Protein AF-0000000065832003 (afdb_homodimer)

pLDDT: mean 94.36, std 9.24, range [40.22, 98.94]

Foldseek 3Di:
DADDWAKWFKAQQVAPQFTFFQPPLDQDWFRFTATAHQDDPDGRDQRRMWTWDDDPPFQKTWIARRRPRWTWDFPVNPPDAFTFIHTHPDYQIWGWADLPDPQKTWTGRPPPQWTFFHPDNPHGGTTTIHRDDSVDSRRIIGIDHDPPD/DADDWAKWFKAQPVAPQFTFFQPPLDQDWFRFTATAHQDDPDGRDQRRMWTWDDDPPFQKTWIARRRPRWTWDFPVNPPDAFTFIHTHPDYQIWGWADLPDPQKTWTGRPPPQWTFFHPDNPHGGTTTIHRDDSVDSRRIIGIDHDPPD

Structure (mmCIF, N/CA/C/O backbone):
data_AF-0000000065832003-model_v1
#
loop_
_entity.id
_entity.type
_entity.pdbx_description
1 polymer 'Ricin B-like lectin'
#
loop_
_atom_site.group_PDB
_atom_site.id
_atom_site.type_symbol
_atom_site.label_atom_id
_atom_site.label_alt_id
_atom_site.label_comp_id
_atom_site.label_asym_id
_atom_site.label_entity_id
_atom_site.label_seq_id
_atom_site.pdbx_PDB_ins_code
_atom_site.Cartn_x
_atom_site.Cartn_y
_atom_site.Cartn_z
_atom_site.occupancy
_atom_site.B_iso_or_equiv
_atom_site.auth_seq_id
_atom_site.auth_comp_id
_atom_site.auth_asym_id
_atom_site.auth_atom_id
_atom_site.pdbx_PDB_model_num
ATOM 1 N N . MET A 1 1 ? -0.541 -1.516 -16.828 1 66.69 1 MET A N 1
ATOM 2 C CA . MET A 1 1 ? -1.953 -1.869 -16.719 1 66.69 1 MET A CA 1
ATOM 3 C C . MET A 1 1 ? -2.232 -2.615 -15.414 1 66.69 1 ME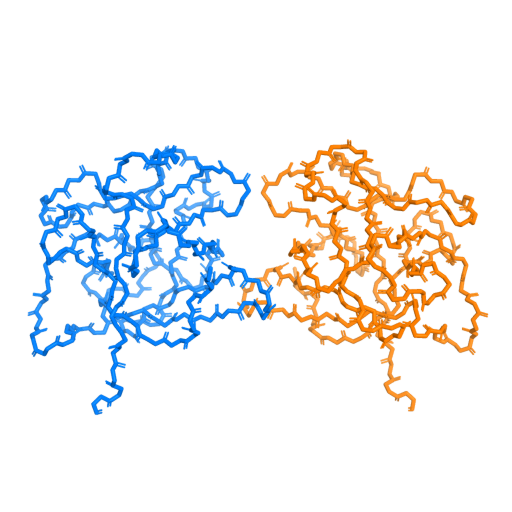T A C 1
ATOM 5 O O . MET A 1 1 ? -1.418 -3.43 -14.977 1 66.69 1 MET A O 1
ATOM 9 N N . SER A 1 2 ? -3.33 -2.201 -14.523 1 83.56 2 SER A N 1
ATOM 10 C CA . SER A 1 2 ? -3.715 -2.818 -13.258 1 83.56 2 SER A CA 1
ATOM 11 C C . SER A 1 2 ? -4.68 -3.979 -13.484 1 83.56 2 SER A C 1
ATOM 13 O O . SER A 1 2 ? -5.336 -4.055 -14.523 1 83.56 2 SER A O 1
ATOM 15 N N . ILE A 1 3 ? -4.578 -5.07 -12.766 1 92.75 3 ILE A N 1
ATOM 16 C CA . ILE A 1 3 ? -5.531 -6.176 -12.789 1 92.75 3 ILE A CA 1
ATOM 17 C C . ILE A 1 3 ? -6.836 -5.75 -12.117 1 92.75 3 ILE A C 1
ATOM 19 O O . ILE A 1 3 ? -6.816 -5.078 -11.086 1 92.75 3 ILE A O 1
ATOM 23 N N . THR A 1 4 ? -7.988 -6.07 -12.797 1 94.38 4 THR A N 1
ATOM 24 C CA . THR A 1 4 ? -9.297 -5.738 -12.242 1 94.38 4 THR A CA 1
ATOM 25 C C . THR A 1 4 ? -9.578 -6.574 -10.992 1 94.38 4 THR A C 1
ATOM 27 O O . THR A 1 4 ? -9.289 -7.773 -10.961 1 94.38 4 THR A O 1
ATOM 30 N N . PRO A 1 5 ? -10.133 -5.949 -9.922 1 96.69 5 PRO A N 1
ATOM 31 C CA . PRO A 1 5 ? -10.555 -6.762 -8.781 1 96.69 5 PRO A CA 1
ATOM 32 C C . PRO A 1 5 ? -11.438 -7.934 -9.188 1 96.69 5 PRO A C 1
ATOM 34 O O . PRO A 1 5 ? -12.227 -7.824 -10.125 1 96.69 5 PRO A O 1
ATOM 37 N N . GLY A 1 6 ? -11.398 -9.023 -8.516 1 96.94 6 GLY A N 1
ATOM 38 C CA . GLY A 1 6 ? -12.078 -10.273 -8.828 1 96.94 6 GLY A CA 1
ATOM 39 C C . GLY A 1 6 ? -11.391 -11.492 -8.242 1 96.94 6 GLY A C 1
ATOM 40 O O . GLY A 1 6 ? -10.492 -11.359 -7.406 1 96.94 6 GLY A O 1
ATOM 41 N N . THR A 1 7 ? -11.906 -12.703 -8.594 1 97.19 7 THR A N 1
ATOM 42 C CA . THR A 1 7 ? -11.352 -13.961 -8.109 1 97.19 7 THR A CA 1
ATOM 43 C C . THR A 1 7 ? -10.578 -14.68 -9.211 1 97.19 7 THR A C 1
ATOM 45 O O . THR A 1 7 ? -11.047 -14.758 -10.352 1 97.19 7 THR A O 1
ATOM 48 N N . TYR A 1 8 ? -9.367 -15.172 -8.836 1 96.5 8 TYR A N 1
ATOM 49 C CA . TYR A 1 8 ? -8.469 -15.695 -9.852 1 96.5 8 TYR A CA 1
ATOM 50 C C . TYR A 1 8 ? -7.797 -16.984 -9.375 1 96.5 8 TYR A C 1
ATOM 52 O O . TYR A 1 8 ? -7.512 -17.141 -8.188 1 96.5 8 TYR A O 1
ATOM 60 N N . ASN A 1 9 ? -7.602 -17.891 -10.398 1 96 9 ASN A N 1
ATOM 61 C CA . ASN A 1 9 ? -6.449 -18.781 -10.305 1 96 9 ASN A CA 1
ATOM 62 C C . ASN A 1 9 ? -5.16 -18.078 -10.711 1 96 9 ASN A C 1
ATOM 64 O O . ASN A 1 9 ? -5.121 -17.406 -11.742 1 96 9 ASN A O 1
ATOM 68 N N . ILE A 1 10 ? -4.152 -18.156 -9.906 1 97 10 ILE A N 1
ATOM 69 C CA . ILE A 1 10 ? -2.883 -17.5 -10.172 1 97 10 ILE A CA 1
ATOM 70 C C . ILE A 1 10 ? -1.782 -18.531 -10.359 1 97 10 ILE A C 1
ATOM 72 O O . ILE A 1 10 ? -1.425 -19.25 -9.422 1 97 10 ILE A O 1
ATOM 76 N N . THR A 1 11 ? -1.29 -18.625 -11.586 1 96.75 11 THR A N 1
ATOM 77 C CA . THR A 1 11 ? -0.389 -19.703 -11.984 1 96.75 11 THR A CA 1
ATOM 78 C C . THR A 1 11 ? 1.003 -19.156 -12.289 1 96.75 11 THR A C 1
ATOM 80 O O . THR A 1 11 ? 1.138 -18.109 -12.938 1 96.75 11 THR A O 1
ATOM 83 N N . ASN A 1 12 ? 2.031 -19.906 -11.758 1 98 12 ASN A N 1
ATOM 84 C CA . ASN A 1 12 ? 3.395 -19.5 -12.078 1 98 12 ASN A CA 1
ATOM 85 C C . ASN A 1 12 ? 3.703 -19.688 -13.562 1 98 12 ASN A C 1
ATOM 87 O O . ASN A 1 12 ? 3.328 -20.703 -14.148 1 98 12 ASN A O 1
ATOM 91 N N . VAL A 1 13 ? 4.383 -18.766 -14.148 1 96.69 13 VAL A N 1
ATOM 92 C CA . VAL A 1 13 ? 4.664 -18.781 -15.578 1 96.69 13 VAL A CA 1
ATOM 93 C C . VAL A 1 13 ? 5.766 -19.797 -15.875 1 96.69 13 VAL A C 1
ATOM 95 O O . VAL A 1 13 ? 5.738 -20.469 -16.906 1 96.69 13 VAL A O 1
ATOM 98 N N . ALA A 1 14 ? 6.699 -19.891 -14.984 1 97 14 ALA A N 1
ATOM 99 C CA . ALA A 1 14 ? 7.855 -20.75 -15.219 1 97 14 ALA A CA 1
ATOM 100 C C . ALA A 1 14 ? 7.465 -22.219 -15.148 1 97 14 ALA A C 1
ATOM 102 O O . ALA A 1 14 ? 8.102 -23.062 -15.781 1 97 14 ALA A O 1
ATOM 103 N N . TYR A 1 15 ? 6.438 -22.531 -14.32 1 96 15 TYR A N 1
ATOM 104 C CA . TYR A 1 15 ? 6.105 -23.922 -14.016 1 96 15 TYR A CA 1
ATOM 105 C C . TYR A 1 15 ? 4.66 -24.234 -14.375 1 96 15 TYR A C 1
ATOM 107 O O . TYR A 1 15 ? 3.734 -23.609 -13.852 1 96 15 TYR A O 1
ATOM 115 N N . THR A 1 16 ? 4.449 -25.203 -15.188 1 90.25 16 THR A N 1
ATOM 116 C CA . THR A 1 16 ? 3.131 -25.578 -15.688 1 90.25 16 THR A CA 1
ATOM 117 C C . THR A 1 16 ? 2.219 -26 -14.539 1 90.25 16 THR A C 1
ATOM 119 O O . THR A 1 16 ? 2.605 -26.828 -13.703 1 90.25 16 THR A O 1
ATOM 122 N N . ASN A 1 17 ? 1.107 -25.453 -14.469 1 92.06 17 ASN A N 1
ATOM 123 C CA . ASN A 1 17 ? 0.028 -25.844 -13.57 1 92.06 17 ASN A CA 1
ATOM 124 C C . ASN A 1 17 ? 0.435 -25.703 -12.109 1 92.06 17 ASN A C 1
ATOM 126 O O . ASN A 1 17 ? 0.066 -26.531 -11.273 1 92.06 17 ASN A O 1
ATOM 130 N N . ARG A 1 18 ? 1.364 -24.812 -11.766 1 96.44 18 ARG A N 1
ATOM 131 C CA . ARG A 1 18 ? 1.683 -24.5 -10.375 1 96.44 18 ARG A CA 1
ATOM 132 C C . ARG A 1 18 ? 0.974 -23.219 -9.922 1 96.44 18 ARG A C 1
ATOM 134 O O . ARG A 1 18 ? 1.375 -22.125 -10.297 1 96.44 18 ARG A O 1
ATOM 141 N N . LEU A 1 19 ? -0.053 -23.422 -9.117 1 97.31 19 LEU A N 1
ATOM 142 C CA . LEU A 1 19 ? -0.883 -22.328 -8.633 1 97.31 19 LEU A CA 1
ATOM 143 C C . LEU A 1 19 ? -0.455 -21.906 -7.234 1 97.31 19 LEU A C 1
ATOM 145 O O . LEU A 1 19 ? 0.103 -22.703 -6.477 1 97.31 19 LEU A O 1
ATOM 149 N N . ILE A 1 20 ? -0.675 -20.641 -6.883 1 98.44 20 ILE A N 1
ATOM 150 C CA . ILE A 1 20 ? -0.632 -20.219 -5.484 1 98.44 20 ILE A CA 1
ATOM 151 C C . ILE A 1 20 ? -1.72 -20.953 -4.699 1 98.44 20 ILE A C 1
ATOM 153 O O . ILE A 1 20 ? -2.896 -20.906 -5.062 1 98.44 20 ILE A O 1
ATOM 157 N N . ASP A 1 21 ? -1.287 -21.625 -3.682 1 98.19 21 ASP A N 1
ATOM 158 C CA . ASP A 1 21 ? -2.133 -22.562 -2.945 1 98.19 21 ASP A CA 1
ATOM 159 C C . ASP A 1 21 ? -1.952 -22.406 -1.438 1 98.19 21 ASP A C 1
ATOM 161 O O . ASP A 1 21 ? -0.825 -22.328 -0.947 1 98.19 21 ASP A O 1
ATOM 165 N N . LEU A 1 22 ? -3.084 -22.25 -0.771 1 98.5 22 LEU A N 1
ATOM 166 C CA . LEU A 1 22 ? -3.055 -22.328 0.685 1 98.5 22 LEU A CA 1
ATOM 167 C C . LEU A 1 22 ? -3.098 -23.781 1.143 1 98.5 22 LEU A C 1
ATOM 169 O O . LEU A 1 22 ? -4.105 -24.469 0.952 1 98.5 22 LEU A O 1
ATOM 173 N N . THR A 1 23 ? -2.037 -24.203 1.815 1 97.62 23 THR A N 1
ATOM 174 C CA . THR A 1 23 ? -1.831 -25.609 2.137 1 97.62 23 THR A CA 1
ATOM 175 C C . THR A 1 23 ? -3.043 -26.188 2.869 1 97.62 23 THR A C 1
ATOM 177 O O . THR A 1 23 ? -3.414 -25.703 3.939 1 97.62 23 THR A O 1
ATOM 180 N N . GLY A 1 24 ? -3.717 -27.156 2.283 1 94.12 24 GLY A N 1
ATOM 181 C CA . GLY A 1 24 ? -4.73 -27.969 2.939 1 94.12 24 GLY A CA 1
ATOM 182 C C . GLY A 1 24 ? -5.977 -27.172 3.303 1 94.12 24 GLY A C 1
ATOM 183 O O . GLY A 1 24 ? -6.723 -27.562 4.203 1 94.12 24 GLY A O 1
ATOM 184 N N . SER A 1 25 ? -6.191 -26.016 2.758 1 94.75 25 SER A N 1
ATOM 185 C CA . SER A 1 25 ? -7.305 -25.141 3.135 1 94.75 25 SER A CA 1
ATOM 186 C C . SER A 1 25 ? -7.328 -24.906 4.641 1 94.75 25 SER A C 1
ATOM 188 O O . SER A 1 25 ? -8.398 -24.797 5.238 1 94.75 25 SER A O 1
ATOM 190 N N . ASN A 1 26 ? -6.176 -24.922 5.309 1 97.44 26 ASN A N 1
ATOM 191 C CA . ASN A 1 26 ? -6.066 -24.75 6.75 1 97.44 26 ASN A CA 1
ATOM 192 C C . ASN A 1 26 ? -6.172 -23.266 7.141 1 97.44 26 ASN A C 1
ATOM 194 O O . ASN A 1 26 ? -5.324 -22.469 6.754 1 97.44 26 ASN A O 1
ATOM 198 N N . PRO A 1 27 ? -7.172 -22.875 7.879 1 97.31 27 PRO A N 1
ATOM 199 C CA . PRO A 1 27 ? -7.375 -21.469 8.227 1 97.31 27 PRO A CA 1
ATOM 200 C C . PRO A 1 27 ? -6.453 -20.984 9.352 1 97.31 27 PRO A C 1
ATOM 202 O O . PRO A 1 27 ? -6.488 -19.812 9.727 1 97.31 27 PRO A O 1
ATOM 205 N N . ALA A 1 28 ? -5.637 -21.906 9.898 1 98.38 28 ALA A N 1
ATOM 206 C CA . ALA A 1 28 ? -4.754 -21.531 11.008 1 98.38 28 ALA A CA 1
ATOM 207 C C . ALA A 1 28 ? -3.777 -20.438 10.578 1 98.38 28 ALA A C 1
ATOM 209 O O . ALA A 1 28 ? -3.334 -20.406 9.43 1 98.38 28 ALA A O 1
ATOM 210 N N . GLU A 1 29 ? -3.416 -19.594 11.508 1 98.62 29 GLU A N 1
ATOM 211 C CA . GLU A 1 29 ? -2.361 -18.609 11.266 1 98.62 29 GLU A CA 1
ATOM 212 C C . GLU A 1 29 ? -1.054 -19.297 10.875 1 98.62 29 GLU A C 1
ATOM 214 O O . GLU A 1 29 ? -0.698 -20.344 11.422 1 98.62 29 GLU A O 1
ATOM 219 N N . ASN A 1 30 ? -0.397 -18.703 9.883 1 98.62 30 ASN A N 1
ATOM 220 C CA . ASN A 1 30 ? 0.949 -19.094 9.469 1 98.62 30 ASN A CA 1
ATOM 221 C C . ASN A 1 30 ? 0.94 -20.406 8.68 1 98.62 30 ASN A C 1
ATOM 223 O O . ASN A 1 30 ? 1.976 -21.062 8.547 1 98.62 30 ASN A O 1
ATOM 227 N N . THR A 1 31 ? -0.292 -20.812 8.195 1 98.81 31 THR A N 1
ATOM 228 C CA . THR A 1 31 ? -0.31 -21.891 7.219 1 98.81 31 THR A CA 1
ATOM 229 C C . THR A 1 31 ? 0.446 -21.5 5.953 1 98.81 31 THR A C 1
ATOM 231 O O . THR A 1 31 ? 0.204 -20.438 5.387 1 98.81 31 THR A O 1
ATOM 234 N N . LEU A 1 32 ? 1.325 -22.344 5.516 1 98.81 32 LEU A N 1
ATOM 235 C CA . LEU A 1 32 ? 2.205 -22.016 4.398 1 98.81 32 LEU A CA 1
ATOM 236 C C . LEU A 1 32 ? 1.407 -21.828 3.113 1 98.81 32 LEU A C 1
ATOM 238 O O . LEU A 1 32 ? 0.468 -22.594 2.852 1 98.81 32 LEU A O 1
ATOM 242 N N . ILE A 1 33 ? 1.763 -20.859 2.354 1 98.88 33 ILE A N 1
ATOM 243 C CA . ILE A 1 33 ? 1.335 -20.719 0.967 1 98.88 33 ILE A CA 1
ATOM 244 C C . ILE A 1 33 ? 2.391 -21.297 0.033 1 98.88 33 ILE A C 1
ATOM 246 O O . ILE A 1 33 ? 3.576 -20.984 0.146 1 98.88 33 ILE A O 1
ATOM 250 N N . ILE A 1 34 ? 1.936 -22.188 -0.888 1 98.81 34 ILE A N 1
ATOM 251 C CA . ILE A 1 34 ? 2.846 -23.031 -1.653 1 98.81 34 ILE A CA 1
ATOM 252 C C . ILE A 1 34 ? 2.461 -23 -3.131 1 98.81 34 ILE A C 1
ATOM 254 O O . ILE A 1 34 ? 1.413 -22.453 -3.494 1 98.81 34 ILE A O 1
ATOM 258 N N . GLY A 1 35 ? 3.41 -23.422 -3.938 1 98.38 35 GLY A N 1
ATOM 259 C CA . GLY A 1 35 ? 3.062 -23.812 -5.293 1 98.38 35 GLY A CA 1
ATOM 260 C C . GLY A 1 35 ? 2.516 -25.219 -5.387 1 98.38 35 GLY A C 1
ATOM 261 O O . GLY A 1 35 ? 3.105 -26.156 -4.84 1 98.38 35 GLY A O 1
ATOM 262 N N . HIS A 1 36 ? 1.392 -25.406 -5.941 1 97 36 HIS A N 1
ATOM 263 C CA . HIS A 1 36 ? 0.747 -26.719 -6.008 1 97 36 HIS A CA 1
ATOM 264 C C . HIS A 1 36 ? 0.066 -26.922 -7.355 1 97 36 HIS A C 1
ATOM 266 O O . HIS A 1 36 ? -0.396 -25.969 -7.98 1 97 36 HIS A O 1
ATOM 272 N N . HIS A 1 37 ? -0.007 -28.141 -7.77 1 94.56 37 HIS A N 1
ATOM 273 C CA . HIS A 1 37 ? -0.726 -28.453 -9 1 94.56 37 HIS A CA 1
ATOM 274 C C . HIS A 1 37 ? -2.209 -28.125 -8.867 1 94.56 37 HIS A C 1
ATOM 276 O O . HIS A 1 37 ? -2.742 -28.062 -7.762 1 94.56 37 HIS A O 1
ATOM 282 N N . LEU A 1 38 ? -2.799 -27.828 -9.961 1 90.44 38 LEU A N 1
ATOM 283 C CA . LEU A 1 38 ? -4.246 -27.656 -9.977 1 90.44 38 LEU A CA 1
ATOM 284 C C . LEU A 1 38 ? -4.953 -28.906 -9.469 1 90.44 38 LEU A C 1
ATOM 286 O O . LEU A 1 38 ? -4.715 -30.016 -9.977 1 90.44 38 LEU A O 1
ATOM 290 N N . ASN A 1 39 ? -5.625 -28.844 -8.312 1 79.75 39 ASN A N 1
ATOM 291 C CA . ASN A 1 39 ? -6.234 -29.984 -7.66 1 79.75 39 ASN A CA 1
ATOM 292 C C . ASN A 1 39 ? -7.422 -30.516 -8.453 1 79.75 39 ASN A C 1
ATOM 294 O O . ASN A 1 39 ? -7.742 -31.703 -8.383 1 79.75 39 ASN A O 1
ATOM 298 N N . LYS A 1 40 ? -8.406 -29.703 -8.789 1 68.12 40 LYS A N 1
ATOM 299 C CA . LYS A 1 40 ? -9.602 -30.156 -9.5 1 68.12 40 LYS A CA 1
ATOM 300 C C . LYS A 1 40 ? -9.906 -29.25 -10.688 1 68.12 40 LYS A C 1
ATOM 302 O O . LYS A 1 40 ? -9.586 -28.062 -10.664 1 68.12 40 LYS A O 1
ATOM 307 N N . THR A 1 41 ? -10.234 -29.75 -11.828 1 63.75 41 THR A N 1
ATOM 308 C CA . THR A 1 41 ? -10.68 -29.031 -13.008 1 63.75 41 THR A CA 1
ATOM 309 C C . THR A 1 41 ? -12.172 -28.734 -12.938 1 63.75 41 THR A C 1
ATOM 311 O O . THR A 1 41 ? -12.93 -29.5 -12.32 1 63.75 41 THR A O 1
ATOM 314 N N . PRO A 1 42 ? -12.625 -27.359 -13.242 1 65.25 42 PRO A N 1
ATOM 315 C CA . PRO A 1 42 ? -11.773 -26.531 -14.086 1 65.25 42 PRO A CA 1
ATOM 316 C C . PRO A 1 42 ? -11.062 -25.422 -13.297 1 65.25 42 PRO A C 1
ATOM 318 O O . PRO A 1 42 ? -10.055 -24.891 -13.758 1 65.25 42 PRO A O 1
ATOM 321 N N . SER A 1 43 ? -11.523 -25.078 -12.094 1 69.44 43 SER A N 1
ATOM 322 C CA . SER A 1 43 ? -11.008 -23.844 -11.5 1 69.44 43 SER A CA 1
ATOM 323 C C . SER A 1 43 ? -10.266 -24.125 -10.203 1 69.44 43 SER A C 1
ATOM 325 O O . SER A 1 43 ? -9.633 -23.234 -9.633 1 69.44 43 SER A O 1
ATOM 327 N N . GLY A 1 44 ? -10.062 -25.422 -9.789 1 75.81 44 GLY A N 1
ATOM 328 C CA . GLY A 1 44 ? -9.406 -25.734 -8.531 1 75.81 44 GLY A CA 1
ATOM 329 C C . GLY A 1 44 ? -10.312 -25.547 -7.324 1 75.81 44 GLY A C 1
ATOM 330 O O . GLY A 1 44 ? -11.516 -25.328 -7.477 1 75.81 44 GLY A O 1
ATOM 331 N N . TYR A 1 45 ? -9.789 -25.891 -6.148 1 87.88 45 TYR A N 1
ATOM 332 C CA . TYR A 1 45 ? -10.5 -25.703 -4.887 1 87.88 45 TYR A CA 1
ATOM 333 C C . TYR A 1 45 ? -10.359 -24.266 -4.387 1 87.88 45 TYR A C 1
ATOM 335 O O . TYR A 1 45 ? -9.602 -23.469 -4.953 1 87.88 45 TYR A O 1
ATOM 343 N N . GLY A 1 46 ? -11.203 -23.906 -3.471 1 92.19 46 GLY A N 1
ATOM 344 C CA . GLY A 1 46 ? -11.234 -22.578 -2.902 1 92.19 46 GLY A CA 1
ATOM 345 C C . GLY A 1 46 ? -9.891 -22.125 -2.348 1 92.19 46 GLY A C 1
ATOM 346 O O . GLY A 1 46 ? -9.617 -20.922 -2.256 1 92.19 46 GLY A O 1
ATOM 347 N N . ASN A 1 47 ? -8.992 -23.078 -1.987 1 95.5 47 ASN A N 1
ATOM 348 C CA . ASN A 1 47 ? -7.684 -22.75 -1.432 1 95.5 47 ASN A CA 1
ATOM 349 C C . ASN A 1 47 ? -6.676 -22.422 -2.529 1 95.5 47 ASN A C 1
ATOM 351 O O . ASN A 1 47 ? -5.531 -22.062 -2.24 1 95.5 47 ASN A O 1
ATOM 355 N N . GLN A 1 48 ? -7.105 -22.469 -3.816 1 96.56 48 GLN A N 1
ATOM 356 C CA . GLN A 1 48 ? -6.266 -22.109 -4.953 1 96.56 48 GLN A CA 1
ATOM 357 C C . GLN A 1 48 ? -6.82 -20.891 -5.688 1 96.56 48 GLN A C 1
ATOM 359 O O . GLN A 1 48 ? -6.281 -20.484 -6.715 1 96.56 48 GLN A O 1
ATOM 364 N N . GLN A 1 49 ? -7.949 -20.422 -5.188 1 96.75 49 GLN A N 1
ATOM 365 C CA . GLN A 1 49 ? -8.609 -19.25 -5.754 1 96.75 49 GLN A CA 1
ATOM 366 C C . GLN A 1 49 ? -8.453 -18.047 -4.844 1 96.75 49 GLN A C 1
ATOM 368 O O . GLN A 1 49 ? -8.617 -18.156 -3.625 1 96.75 49 GLN A O 1
ATOM 373 N N . TRP A 1 50 ? -8.094 -16.938 -5.426 1 97.81 50 TRP A N 1
ATOM 374 C CA . TRP A 1 50 ? -7.73 -15.758 -4.66 1 97.81 50 TRP A CA 1
ATOM 375 C C . TRP A 1 50 ? -8.555 -14.555 -5.094 1 97.81 50 TRP A C 1
ATOM 377 O O . TRP A 1 50 ? -8.594 -14.211 -6.277 1 97.81 50 TRP A O 1
ATOM 387 N N . THR A 1 51 ? -9.25 -13.961 -4.152 1 98.19 51 THR A N 1
ATOM 388 C CA . THR A 1 51 ? -9.977 -12.727 -4.379 1 98.19 51 THR A CA 1
ATOM 389 C C . THR A 1 51 ? -9.062 -11.516 -4.191 1 98.19 51 THR A C 1
ATOM 391 O O . THR A 1 51 ? -8.414 -11.375 -3.154 1 98.19 51 THR A O 1
ATOM 394 N N . LEU A 1 52 ? -9.023 -10.68 -5.215 1 98.38 52 LEU A N 1
ATOM 395 C CA . LEU A 1 52 ? -8.25 -9.445 -5.191 1 98.38 52 LEU A CA 1
ATOM 396 C C . LEU A 1 52 ? -9.141 -8.25 -4.863 1 98.38 52 LEU A C 1
ATOM 398 O O . LEU A 1 52 ? -10.18 -8.062 -5.496 1 98.38 52 LEU A O 1
ATOM 402 N N . VAL A 1 53 ? -8.797 -7.523 -3.834 1 98.56 53 VAL A N 1
ATOM 403 C CA . VAL A 1 53 ? -9.375 -6.215 -3.535 1 98.56 53 VAL A CA 1
ATOM 404 C C . VAL A 1 53 ? -8.32 -5.129 -3.744 1 98.56 53 VAL A C 1
ATOM 406 O O . VAL A 1 53 ? -7.191 -5.254 -3.268 1 98.56 53 VAL A O 1
ATOM 409 N N . GLN A 1 54 ? -8.734 -4.102 -4.492 1 98.62 54 GLN A N 1
ATOM 410 C CA . GLN A 1 54 ? -7.789 -3.076 -4.922 1 98.62 54 GLN A CA 1
ATOM 411 C C . GLN A 1 54 ? -8.016 -1.769 -4.168 1 98.62 54 GLN A C 1
ATOM 413 O O . GLN A 1 54 ? -9.156 -1.398 -3.889 1 98.62 54 GLN A O 1
ATOM 418 N N . LEU A 1 55 ? -6.879 -1.078 -3.754 1 98.69 55 LEU A N 1
ATOM 419 C CA . LEU A 1 55 ? -6.965 0.361 -3.533 1 98.69 55 LEU A CA 1
ATOM 420 C C . LEU A 1 55 ? -7.172 1.101 -4.852 1 98.69 55 LEU A C 1
ATOM 422 O O . LEU A 1 55 ? -6.305 1.077 -5.727 1 98.69 55 LEU A O 1
ATOM 426 N N . PRO A 1 56 ? -8.305 1.757 -5.02 1 97.25 56 PRO A N 1
ATOM 427 C CA . PRO A 1 56 ? -8.617 2.352 -6.32 1 97.25 56 PRO A CA 1
ATOM 428 C C . PRO A 1 56 ? -7.512 3.27 -6.832 1 97.25 56 PRO A C 1
ATOM 430 O O . PRO A 1 56 ? -6.887 3.988 -6.051 1 97.25 56 PRO A O 1
ATOM 433 N N . HIS A 1 57 ? -7.246 3.172 -8.195 1 96.62 57 HIS A N 1
ATOM 434 C CA . HIS A 1 57 ? -6.328 4.027 -8.938 1 96.62 57 HIS A CA 1
ATOM 435 C C . HIS A 1 57 ? -4.875 3.688 -8.609 1 96.62 57 HIS A C 1
ATOM 437 O O . HIS A 1 57 ? -3.967 4.445 -8.953 1 96.62 57 HIS A O 1
ATOM 443 N N . THR A 1 58 ? -4.676 2.623 -7.895 1 98.06 58 THR A N 1
ATOM 444 C CA . THR A 1 58 ? -3.328 2.168 -7.582 1 98.06 58 THR A CA 1
ATOM 445 C C . THR A 1 58 ? -3.125 0.723 -8.031 1 98.06 58 THR A C 1
ATOM 447 O O . THR A 1 58 ? -4.043 0.102 -8.57 1 98.06 58 THR A O 1
ATOM 450 N N . THR A 1 59 ? -1.902 0.212 -7.844 1 97.62 59 THR A N 1
ATOM 451 C CA . THR A 1 59 ? -1.588 -1.184 -8.125 1 97.62 59 THR A CA 1
ATOM 452 C C . THR A 1 59 ? -1.505 -1.991 -6.832 1 97.62 59 THR A C 1
ATOM 454 O O . THR A 1 59 ? -0.879 -3.053 -6.797 1 97.62 59 THR A O 1
ATOM 457 N N . ILE A 1 60 ? -2.074 -1.45 -5.719 1 98.81 60 ILE A N 1
ATOM 458 C CA . ILE A 1 60 ? -1.977 -2.086 -4.41 1 98.81 60 ILE A CA 1
ATOM 459 C C . ILE A 1 60 ? -3.23 -2.914 -4.141 1 98.81 60 ILE A C 1
ATOM 461 O O . ILE A 1 60 ? -4.352 -2.432 -4.324 1 98.81 60 ILE A O 1
ATOM 465 N N . TYR A 1 61 ? -3.006 -4.184 -3.75 1 98.88 61 TYR A N 1
ATOM 466 C CA . TYR A 1 61 ? -4.074 -5.148 -3.537 1 98.88 61 TYR A CA 1
ATOM 467 C C . TYR A 1 61 ? -3.887 -5.891 -2.217 1 98.88 61 TYR A C 1
ATOM 469 O O . TYR A 1 61 ? -2.781 -5.93 -1.674 1 98.88 61 TYR A O 1
ATOM 477 N N . THR A 1 62 ? -5.012 -6.43 -1.726 1 98.88 62 THR A N 1
ATOM 478 C CA . THR A 1 62 ? -4.961 -7.613 -0.871 1 98.88 62 THR A CA 1
ATOM 479 C C . THR A 1 62 ? -5.426 -8.852 -1.632 1 98.88 62 THR A C 1
ATOM 481 O O . THR A 1 62 ? -6.164 -8.742 -2.611 1 98.88 62 THR A O 1
ATOM 484 N N . MET A 1 63 ? -4.879 -9.984 -1.269 1 98.88 63 MET A N 1
ATOM 485 C CA . MET A 1 63 ? -5.234 -11.289 -1.825 1 98.88 63 MET A CA 1
ATOM 486 C C . MET A 1 63 ? -5.797 -12.211 -0.745 1 98.88 63 MET A C 1
ATOM 488 O O . MET A 1 63 ? -5.148 -12.445 0.275 1 98.88 63 MET A O 1
ATOM 492 N N . GLN A 1 64 ? -6.992 -12.672 -0.926 1 98.75 64 GLN A N 1
ATOM 493 C CA . GLN A 1 64 ? -7.648 -13.539 0.049 1 98.75 64 GLN A CA 1
ATOM 494 C C . GLN A 1 64 ? -8.094 -14.844 -0.592 1 98.75 64 GLN A C 1
ATOM 496 O O . GLN A 1 64 ? -8.75 -14.844 -1.639 1 98.75 64 GLN A O 1
ATOM 501 N N . ALA A 1 65 ? -7.688 -15.953 0.03 1 98.19 65 ALA A N 1
ATOM 502 C CA . ALA A 1 65 ? -8.18 -17.234 -0.456 1 98.19 65 ALA A CA 1
ATOM 503 C C . ALA A 1 65 ? -9.695 -17.328 -0.328 1 98.19 65 ALA A C 1
ATOM 505 O O . ALA A 1 65 ? -10.266 -16.891 0.669 1 98.19 65 ALA A O 1
ATOM 506 N N . VAL A 1 66 ? -10.359 -17.922 -1.334 1 96.75 66 VAL A N 1
ATOM 507 C CA . VAL A 1 66 ? -11.812 -18.078 -1.322 1 96.75 66 VAL A CA 1
ATOM 508 C C . VAL A 1 66 ? -12.227 -18.969 -0.165 1 96.75 66 VAL A C 1
ATOM 510 O O . VAL A 1 66 ? -13.195 -18.688 0.543 1 96.75 66 VAL A O 1
ATOM 513 N N . ASN A 1 67 ? -11.43 -20.141 -0.038 1 93.69 67 ASN A N 1
ATOM 514 C CA . ASN A 1 67 ? -11.672 -21.078 1.058 1 93.69 67 ASN A CA 1
ATOM 515 C C . ASN A 1 67 ? -10.367 -21.719 1.538 1 93.69 67 ASN A C 1
ATOM 517 O O . ASN A 1 67 ? -9.719 -22.453 0.788 1 93.69 67 ASN A O 1
ATOM 521 N N . PRO A 1 68 ? -10.18 -21.438 2.885 1 95.69 68 PRO A N 1
ATOM 522 C CA . PRO A 1 68 ? -10.781 -20.531 3.855 1 95.69 68 PRO A CA 1
ATOM 523 C C . PRO A 1 68 ? -10.484 -19.062 3.551 1 95.69 68 PRO A C 1
ATOM 525 O O . PRO A 1 68 ? -9.648 -18.766 2.695 1 95.69 68 PRO A O 1
ATOM 528 N N . GLN A 1 69 ? -11.195 -18.062 4.098 1 95.69 69 GLN A N 1
ATOM 529 C CA . GLN A 1 69 ? -11.023 -16.625 3.891 1 95.69 69 GLN A CA 1
ATOM 530 C C . GLN A 1 69 ? -9.789 -16.109 4.617 1 95.69 69 GLN A C 1
ATOM 532 O O . GLN A 1 69 ? -9.883 -15.211 5.449 1 95.69 69 GLN A O 1
ATOM 537 N N . SER A 1 70 ? -8.562 -16.719 4.277 1 98.31 70 SER A N 1
ATOM 538 C CA . SER A 1 70 ? -7.254 -16.312 4.781 1 98.31 70 SER A CA 1
ATOM 539 C C . SER A 1 70 ? -6.535 -15.406 3.783 1 98.31 70 SER A C 1
ATOM 541 O O . SER A 1 70 ? -6.52 -15.695 2.584 1 98.31 70 SER A O 1
ATOM 543 N N . TYR A 1 71 ? -5.949 -14.344 4.281 1 98.88 71 TYR A N 1
ATOM 544 C CA . TYR A 1 71 ? -5.18 -13.438 3.436 1 98.88 71 TYR A CA 1
ATOM 545 C C . TYR A 1 71 ? -3.756 -13.953 3.24 1 98.88 71 TYR A C 1
ATOM 547 O O . TYR A 1 71 ? -3.238 -14.703 4.074 1 98.88 71 TYR A O 1
ATOM 555 N N . VAL A 1 72 ? -3.174 -13.602 2.111 1 98.88 72 VAL A N 1
ATOM 556 C CA . VAL A 1 72 ? -1.729 -13.711 1.945 1 98.88 72 VAL A CA 1
ATOM 557 C C . VAL A 1 72 ? -1.024 -12.766 2.912 1 98.88 72 VAL A C 1
ATOM 559 O O . VAL A 1 72 ? -1.354 -11.578 2.975 1 98.88 72 VAL A O 1
ATOM 562 N N . ARG A 1 73 ? -0.076 -13.258 3.68 1 98.94 73 ARG A N 1
ATOM 563 C CA . ARG A 1 73 ? 0.777 -12.477 4.566 1 98.94 73 ARG A CA 1
ATOM 564 C C . ARG A 1 73 ? 2.221 -12.961 4.512 1 98.94 73 ARG A C 1
ATOM 566 O O . ARG A 1 73 ? 2.473 -14.148 4.289 1 98.94 73 ARG A O 1
ATOM 573 N N . VAL A 1 74 ? 3.166 -12.078 4.613 1 98.94 74 VAL A N 1
ATOM 574 C CA . VAL A 1 74 ? 4.551 -12.484 4.844 1 98.94 74 VAL A CA 1
ATOM 575 C C . VAL A 1 74 ? 4.734 -12.891 6.301 1 98.94 74 VAL A C 1
ATOM 577 O O . VAL A 1 74 ? 4.309 -12.18 7.215 1 98.94 74 VAL A O 1
ATOM 580 N N . ARG A 1 75 ? 5.285 -14.055 6.449 1 98.75 75 ARG A N 1
ATOM 581 C CA . ARG A 1 75 ? 5.426 -14.602 7.797 1 98.75 75 ARG A CA 1
ATOM 582 C C . ARG A 1 75 ? 6.117 -13.602 8.719 1 98.75 75 ARG A C 1
ATOM 584 O O . ARG A 1 75 ? 7.164 -13.047 8.375 1 98.75 75 ARG A O 1
ATOM 591 N N . ASP A 1 76 ? 5.488 -13.25 9.883 1 97.75 76 ASP A N 1
ATOM 592 C CA . ASP A 1 76 ? 6.012 -12.406 10.945 1 97.75 76 ASP A CA 1
ATOM 593 C C . ASP A 1 76 ? 6.23 -10.977 10.461 1 97.75 76 ASP A C 1
ATOM 595 O O . ASP A 1 76 ? 6.949 -10.195 11.094 1 97.75 76 ASP A O 1
ATOM 599 N N . ASP A 1 77 ? 5.73 -10.648 9.328 1 97.44 77 ASP A N 1
ATOM 600 C CA . ASP A 1 77 ? 5.91 -9.336 8.711 1 97.44 77 ASP A CA 1
ATOM 601 C C . ASP A 1 77 ? 7.391 -9.055 8.445 1 97.44 77 ASP A C 1
ATOM 603 O O . ASP A 1 77 ? 7.832 -7.906 8.531 1 97.44 77 ASP A O 1
ATOM 607 N N . ASN A 1 78 ? 8.164 -10.125 8.305 1 97.94 78 ASN A N 1
ATOM 608 C CA . ASN A 1 78 ? 9.586 -10.008 7.98 1 97.94 78 ASN A CA 1
ATOM 609 C C . ASN A 1 78 ? 9.805 -9.82 6.48 1 97.94 78 ASN A C 1
ATOM 611 O O . ASN A 1 78 ? 10.062 -10.789 5.762 1 97.94 78 ASN A O 1
ATOM 615 N N . LEU A 1 79 ? 9.812 -8.586 6.008 1 98.5 79 LEU A N 1
ATOM 616 C CA . LEU A 1 79 ? 9.836 -8.266 4.582 1 98.5 79 LEU A CA 1
ATOM 617 C C . LEU A 1 79 ? 11.266 -8.297 4.047 1 98.5 79 LEU A C 1
ATOM 619 O O . LEU A 1 79 ? 11.797 -7.266 3.639 1 98.5 79 LEU A O 1
ATOM 623 N N . VAL A 1 80 ? 11.867 -9.5 4.035 1 98.69 80 VAL A N 1
ATOM 624 C CA . VAL A 1 80 ? 13.234 -9.719 3.572 1 98.69 80 VAL A CA 1
ATOM 625 C C . VAL A 1 80 ? 13.25 -10.852 2.543 1 98.69 80 VAL A C 1
ATOM 627 O O . VAL A 1 80 ? 12.281 -11.602 2.42 1 98.69 80 VAL A O 1
ATOM 630 N N . ASP A 1 81 ? 14.32 -10.984 1.723 1 98.75 81 ASP A N 1
ATOM 631 C CA . ASP A 1 81 ? 14.531 -12.07 0.775 1 98.75 81 ASP A CA 1
ATOM 632 C C . ASP A 1 81 ? 14.445 -13.43 1.473 1 98.75 81 ASP A C 1
ATOM 634 O O . ASP A 1 81 ? 15.016 -13.609 2.553 1 98.75 81 ASP A O 1
ATOM 638 N N . GLY A 1 82 ? 13.719 -14.305 0.956 1 98.75 82 GLY A N 1
ATOM 639 C CA . GLY A 1 82 ? 13.602 -15.656 1.485 1 98.75 82 GLY A CA 1
ATOM 640 C C . GLY A 1 82 ? 12.43 -15.82 2.438 1 98.75 82 GLY A C 1
ATOM 641 O O . GLY A 1 82 ? 12.078 -16.953 2.809 1 98.75 82 GLY A O 1
ATOM 642 N N . ALA A 1 83 ? 11.773 -14.797 2.887 1 98.88 83 ALA A N 1
ATOM 643 C CA . ALA A 1 83 ? 10.648 -14.875 3.814 1 98.88 83 ALA A CA 1
ATOM 644 C C . ALA A 1 83 ? 9.484 -15.633 3.189 1 98.88 83 ALA A C 1
ATOM 646 O O . ALA A 1 83 ? 9.133 -15.406 2.027 1 98.88 83 ALA A O 1
ATOM 647 N N . ALA A 1 84 ? 8.898 -16.5 3.936 1 98.88 84 ALA A N 1
ATOM 648 C CA . ALA A 1 84 ? 7.793 -17.312 3.434 1 98.88 84 ALA A CA 1
ATOM 649 C C . ALA A 1 84 ? 6.484 -16.516 3.441 1 98.88 84 ALA A C 1
ATOM 651 O O . ALA A 1 84 ? 6.281 -15.648 4.285 1 98.88 84 ALA A O 1
ATOM 652 N N . LEU A 1 85 ? 5.582 -16.844 2.523 1 98.94 85 LEU A N 1
ATOM 653 C CA . LEU A 1 85 ? 4.195 -16.406 2.57 1 98.94 85 LEU A CA 1
ATOM 654 C C . LEU A 1 85 ? 3.336 -17.375 3.365 1 98.94 85 LEU A C 1
ATOM 656 O O . LEU A 1 85 ? 3.525 -18.594 3.273 1 98.94 85 LEU A O 1
ATOM 660 N N . VAL A 1 86 ? 2.4 -16.828 4.074 1 98.94 86 VAL A N 1
ATOM 661 C CA . VAL A 1 86 ? 1.52 -17.641 4.902 1 98.94 86 VAL A CA 1
ATOM 662 C C . VAL A 1 86 ? 0.103 -17.078 4.871 1 98.94 86 VAL A C 1
ATOM 664 O O . VAL A 1 86 ? -0.109 -15.945 4.414 1 98.94 86 VAL A O 1
ATOM 667 N N . GLY A 1 87 ? -0.831 -17.953 5.293 1 98.88 87 GLY A N 1
ATOM 668 C CA . GLY A 1 87 ? -2.193 -17.484 5.504 1 98.88 87 GLY A CA 1
ATOM 669 C C . GLY A 1 87 ? -2.391 -16.797 6.836 1 98.88 87 GLY A C 1
ATOM 670 O O . GLY A 1 87 ? -1.747 -17.141 7.828 1 98.88 87 GLY A O 1
ATOM 671 N N . SER A 1 88 ? -3.199 -15.758 6.883 1 98.81 88 SER A N 1
ATOM 672 C CA . SER A 1 88 ? -3.467 -14.984 8.094 1 98.81 88 SER A CA 1
ATOM 673 C C . SER A 1 88 ? -4.77 -14.203 7.977 1 98.81 88 SER A C 1
ATOM 675 O O . SER A 1 88 ? -5.273 -13.984 6.871 1 98.81 88 SER A O 1
ATOM 677 N N . GLN A 1 89 ? -5.32 -13.852 9.07 1 98.31 89 GLN A N 1
ATOM 678 C CA . GLN A 1 89 ? -6.461 -12.945 9.07 1 98.31 89 GLN A CA 1
ATOM 679 C C . GLN A 1 89 ? -6.02 -11.5 8.836 1 98.31 89 GLN A C 1
ATOM 681 O O . GLN A 1 89 ? -6.852 -10.617 8.625 1 98.31 89 GLN A O 1
ATOM 686 N N . GLN A 1 90 ? -4.75 -11.234 8.836 1 97.88 90 GLN A N 1
ATOM 687 C CA . GLN A 1 90 ? -4.164 -9.93 8.531 1 97.88 90 GLN A CA 1
ATOM 688 C C . GLN A 1 90 ? -3.404 -9.961 7.207 1 97.88 90 GLN A C 1
ATOM 690 O O . GLN A 1 90 ? -2.502 -10.781 7.023 1 97.88 90 GLN A O 1
ATOM 695 N N . PRO A 1 91 ? -3.711 -9.055 6.305 1 98.62 91 PRO A N 1
ATOM 696 C CA . PRO A 1 91 ? -3.074 -9.102 4.984 1 98.62 91 PRO A CA 1
ATOM 697 C C . PRO A 1 91 ? -1.747 -8.344 4.941 1 98.62 91 PRO A C 1
ATOM 699 O O . PRO A 1 91 ? -1.545 -7.402 5.711 1 98.62 91 PRO A O 1
ATOM 702 N N . THR A 1 92 ? -0.847 -8.789 4.18 1 98.81 92 THR A N 1
ATOM 703 C CA . THR A 1 92 ? 0.212 -7.949 3.627 1 98.81 92 THR A CA 1
ATOM 704 C C . THR A 1 92 ? -0.212 -7.355 2.287 1 98.81 92 THR A C 1
ATOM 706 O O . THR A 1 92 ? -0.468 -8.086 1.329 1 98.81 92 THR A O 1
ATOM 709 N N . PRO A 1 93 ? -0.347 -6.004 2.191 1 98.81 93 PRO A N 1
ATOM 710 C CA . PRO A 1 93 ? -0.622 -5.422 0.875 1 98.81 93 PRO A CA 1
ATOM 711 C C . PRO A 1 93 ? 0.47 -5.73 -0.146 1 98.81 93 PRO A C 1
ATOM 713 O O . PRO A 1 93 ? 1.654 -5.758 0.199 1 98.81 93 PRO A O 1
ATOM 716 N N . VAL A 1 94 ? 0.092 -6.016 -1.393 1 98.88 94 VAL A N 1
ATOM 717 C CA . VAL A 1 94 ? 1.038 -6.281 -2.473 1 98.88 94 VAL A CA 1
ATOM 718 C C . VAL A 1 94 ? 0.753 -5.352 -3.648 1 98.88 94 VAL A C 1
ATOM 720 O O . VAL A 1 94 ? -0.343 -4.797 -3.76 1 98.88 94 VAL A O 1
ATOM 723 N N . SER A 1 95 ? 1.768 -5.094 -4.445 1 98.5 95 SER A N 1
ATOM 724 C CA . SER A 1 95 ? 1.642 -4.43 -5.738 1 98.5 95 SER A CA 1
ATOM 725 C C . SER A 1 95 ? 1.632 -5.438 -6.883 1 98.5 95 SER A C 1
ATOM 727 O O . SER A 1 95 ? 2.525 -6.281 -6.98 1 98.5 95 SER A O 1
ATOM 729 N N . ILE A 1 96 ? 0.6 -5.434 -7.723 1 98.12 96 ILE A N 1
ATOM 730 C CA . ILE A 1 96 ? 0.533 -6.277 -8.906 1 98.12 96 ILE A CA 1
ATOM 7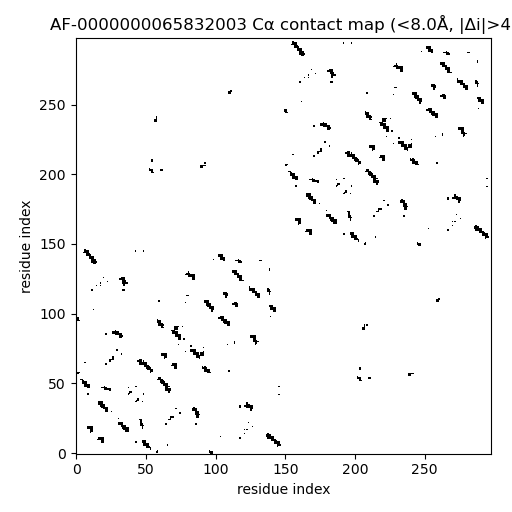31 C C . ILE A 1 96 ? 0.781 -5.438 -10.156 1 98.12 96 ILE A C 1
ATOM 733 O O . ILE A 1 96 ? -0.006 -4.543 -10.477 1 98.12 96 ILE A O 1
ATOM 737 N N . GLU A 1 97 ? 1.901 -5.73 -10.789 1 95.38 97 GLU A N 1
ATOM 738 C CA . GLU A 1 97 ? 2.379 -4.906 -11.891 1 95.38 97 GLU A CA 1
ATOM 739 C C . GLU A 1 97 ? 2.611 -5.742 -13.148 1 95.38 97 GLU A C 1
ATOM 741 O O . GLU A 1 97 ? 3.152 -6.848 -13.07 1 95.38 97 GLU A O 1
ATOM 746 N N . SER A 1 98 ? 2.217 -5.207 -14.289 1 93.94 98 SER A N 1
ATOM 747 C CA . SER A 1 98 ? 2.43 -5.898 -15.555 1 93.94 98 SER A CA 1
ATOM 748 C C . SER A 1 98 ? 3.916 -6.074 -15.844 1 93.94 98 SER A C 1
ATOM 750 O O . SER A 1 98 ? 4.711 -5.164 -15.609 1 93.94 98 SER A O 1
ATOM 752 N N . ALA A 1 99 ? 4.324 -7.23 -16.344 1 89 99 ALA A N 1
ATOM 753 C CA . ALA A 1 99 ? 5.711 -7.523 -16.688 1 89 99 ALA A CA 1
ATOM 754 C C . ALA A 1 99 ? 5.969 -7.285 -18.172 1 89 99 ALA A C 1
ATOM 756 O O . ALA A 1 99 ? 6.992 -7.715 -18.719 1 89 99 ALA A O 1
ATOM 757 N N . GLY A 1 100 ? 5.223 -6.531 -18.875 1 78.06 100 GLY A N 1
ATOM 758 C CA . GLY A 1 100 ? 5.426 -6.211 -20.281 1 78.06 100 GLY A CA 1
ATOM 759 C C . GLY A 1 100 ? 4.719 -7.172 -21.219 1 78.06 100 GLY A C 1
ATOM 760 O O . GLY A 1 100 ? 4.176 -6.762 -22.25 1 78.06 100 GLY A O 1
ATOM 761 N N . ASN A 1 101 ? 4.895 -8.508 -21.062 1 71.75 101 ASN A N 1
ATOM 762 C CA . ASN A 1 101 ? 4.168 -9.469 -21.891 1 71.75 101 ASN A CA 1
ATOM 763 C C . ASN A 1 101 ? 2.709 -9.586 -21.469 1 71.75 101 ASN A C 1
ATOM 765 O O . ASN A 1 101 ? 2.395 -9.5 -20.266 1 71.75 101 ASN A O 1
ATOM 769 N N . SER A 1 102 ? 1.962 -9.703 -22.422 1 72 102 SER A N 1
ATOM 770 C CA . SER A 1 102 ? 0.521 -9.703 -22.188 1 72 102 SER A CA 1
ATOM 771 C C . SER A 1 102 ? 0.124 -10.805 -21.203 1 72 102 SER A C 1
ATOM 773 O O . SER A 1 102 ? 0.552 -11.953 -21.344 1 72 102 SER A O 1
ATOM 775 N N . GLY A 1 103 ? -0.457 -10.43 -20.125 1 84.69 103 GLY A N 1
ATOM 776 C CA . GLY A 1 103 ? -1.134 -11.344 -19.219 1 84.69 103 GLY A CA 1
ATOM 777 C C . GLY A 1 103 ? -0.248 -11.828 -18.078 1 84.69 103 GLY A C 1
ATOM 778 O O . GLY A 1 103 ? -0.627 -12.727 -17.328 1 84.69 103 GLY A O 1
ATOM 779 N N . GLN A 1 104 ? 0.962 -11.383 -18.094 1 92.88 104 GLN A N 1
ATOM 780 C CA . GLN A 1 104 ? 1.87 -11.781 -17.016 1 92.88 104 GLN A CA 1
ATOM 781 C C . GLN A 1 104 ? 2.143 -10.617 -16.062 1 92.88 104 GLN A C 1
ATOM 783 O O . GLN A 1 104 ? 2.307 -9.477 -16.5 1 92.88 104 GLN A O 1
ATOM 788 N N . PHE A 1 105 ? 2.152 -10.961 -14.82 1 97.06 105 PHE A N 1
ATOM 789 C CA . PHE A 1 105 ? 2.305 -9.945 -13.781 1 97.06 105 PHE A CA 1
ATOM 790 C C . PHE A 1 105 ? 3.363 -10.359 -12.766 1 97.06 105 PHE A C 1
ATOM 792 O O . PHE A 1 105 ? 3.645 -11.547 -12.609 1 97.06 105 PHE A O 1
ATOM 799 N N . ARG A 1 106 ? 3.957 -9.391 -12.156 1 97.38 106 ARG A N 1
ATOM 800 C CA . ARG A 1 106 ? 4.73 -9.602 -10.938 1 97.38 106 ARG A CA 1
ATOM 801 C C . ARG A 1 106 ? 3.965 -9.117 -9.711 1 97.38 106 ARG A C 1
ATOM 803 O O . ARG A 1 106 ? 3.311 -8.07 -9.75 1 97.38 106 ARG A O 1
ATOM 810 N N . ILE A 1 107 ? 3.941 -9.906 -8.703 1 98.56 107 ILE A N 1
ATOM 811 C CA . ILE A 1 107 ? 3.387 -9.539 -7.41 1 98.56 107 ILE A CA 1
ATOM 812 C C . ILE A 1 107 ? 4.516 -9.148 -6.457 1 98.56 107 ILE A C 1
ATOM 814 O O . ILE A 1 107 ? 5.359 -9.969 -6.109 1 98.56 107 ILE A O 1
ATOM 818 N N . LYS A 1 108 ? 4.516 -7.875 -5.996 1 98.62 108 LYS A N 1
ATOM 819 C CA . LYS A 1 108 ? 5.652 -7.32 -5.266 1 98.62 108 LYS A CA 1
ATOM 820 C C . LYS A 1 108 ? 5.219 -6.762 -3.914 1 98.62 108 LYS A C 1
ATOM 822 O O . LYS A 1 108 ? 4.039 -6.453 -3.715 1 98.62 108 LYS A O 1
ATOM 827 N N . ILE A 1 109 ? 6.176 -6.73 -2.971 1 98.88 109 ILE A N 1
ATOM 828 C CA . ILE A 1 109 ? 6.004 -5.883 -1.798 1 98.88 109 ILE A CA 1
ATOM 829 C C . ILE A 1 109 ? 6.258 -4.422 -2.174 1 98.88 109 ILE A C 1
ATOM 831 O O . ILE A 1 109 ? 7.332 -4.086 -2.684 1 98.88 109 ILE A O 1
ATOM 835 N N . PRO A 1 110 ? 5.262 -3.539 -1.948 1 98.19 110 PRO A N 1
ATOM 836 C CA . PRO A 1 110 ? 5.426 -2.156 -2.4 1 98.19 110 PRO A CA 1
ATOM 837 C C . PRO A 1 110 ? 6.715 -1.517 -1.889 1 98.19 110 PRO A C 1
ATOM 839 O O . PRO A 1 110 ? 6.996 -1.562 -0.689 1 98.19 110 PRO A O 1
ATOM 842 N N . ASN A 1 111 ? 7.547 -0.999 -2.781 1 98.06 111 ASN A N 1
ATOM 843 C CA . ASN A 1 111 ? 8.68 -0.11 -2.549 1 98.06 111 ASN A CA 1
ATOM 844 C C . ASN A 1 111 ? 9.906 -0.877 -2.057 1 98.06 111 ASN A C 1
ATOM 846 O O . ASN A 1 111 ? 10.922 -0.275 -1.709 1 98.06 111 ASN A O 1
ATOM 850 N N . LEU A 1 112 ? 9.914 -2.252 -2.016 1 98.19 112 LEU A N 1
ATOM 851 C CA . LEU A 1 112 ? 11.023 -2.953 -1.369 1 98.19 112 LEU A CA 1
ATOM 852 C C . LEU A 1 112 ? 11.828 -3.75 -2.389 1 98.19 112 LEU A C 1
ATOM 854 O O . LEU A 1 112 ? 12.859 -4.336 -2.047 1 98.19 112 LEU A O 1
ATOM 858 N N . GLY A 1 113 ? 11.391 -3.836 -3.641 1 97.75 113 GLY A N 1
ATOM 859 C CA . GLY A 1 113 ? 12.102 -4.617 -4.641 1 97.75 113 GLY A CA 1
ATOM 860 C C . GLY A 1 113 ? 12.047 -6.109 -4.387 1 97.75 113 GLY A C 1
ATOM 861 O O . GLY A 1 113 ? 12.961 -6.848 -4.754 1 97.75 113 GLY A O 1
ATOM 862 N N . LEU A 1 114 ? 11.086 -6.602 -3.623 1 98.81 114 LEU A N 1
ATOM 863 C CA . LEU A 1 114 ? 10.852 -8.016 -3.357 1 98.81 114 LEU A CA 1
ATOM 864 C C . LEU A 1 114 ? 9.586 -8.5 -4.062 1 98.81 114 LEU A C 1
ATOM 866 O O . LEU A 1 114 ? 8.578 -7.793 -4.09 1 98.81 114 LEU A O 1
ATOM 870 N N . ALA A 1 115 ? 9.656 -9.656 -4.645 1 98.75 115 ALA A N 1
ATOM 871 C CA . ALA A 1 115 ? 8.531 -10.219 -5.387 1 98.75 115 ALA A CA 1
ATOM 872 C C . ALA A 1 115 ? 8.211 -11.633 -4.91 1 98.75 115 ALA A C 1
ATOM 874 O O . ALA A 1 115 ? 9.086 -12.336 -4.395 1 98.75 115 ALA A O 1
ATOM 875 N N . LEU A 1 116 ? 6.93 -12.047 -4.996 1 98.94 116 LEU A N 1
ATOM 876 C CA . LEU A 1 116 ? 6.555 -13.438 -4.781 1 98.94 116 LEU A CA 1
ATOM 877 C C . LEU A 1 116 ? 7.27 -14.352 -5.77 1 98.94 116 LEU A C 1
ATOM 879 O O . LEU A 1 116 ? 7.191 -14.148 -6.98 1 98.94 116 LEU A O 1
ATOM 883 N N . THR A 1 117 ? 7.988 -15.328 -5.242 1 98.88 117 THR A N 1
ATOM 884 C CA . THR A 1 117 ? 8.859 -16.203 -6.023 1 98.88 117 THR A CA 1
ATOM 885 C C . THR A 1 117 ? 8.57 -17.672 -5.711 1 98.88 117 THR A C 1
ATOM 887 O O . THR A 1 117 ? 8.43 -18.047 -4.547 1 98.88 117 THR A O 1
ATOM 890 N N . LEU A 1 118 ? 8.32 -18.438 -6.719 1 98.88 118 LEU A N 1
ATOM 891 C CA . LEU A 1 118 ? 8.289 -19.891 -6.57 1 98.88 118 LEU A CA 1
ATOM 892 C C . LEU A 1 118 ? 9.648 -20.5 -6.902 1 98.88 118 LEU A C 1
ATOM 894 O O . LEU A 1 118 ? 10.023 -20.594 -8.07 1 98.88 118 LEU A O 1
ATOM 898 N N . PRO A 1 119 ? 10.367 -20.984 -5.879 1 98.5 119 PRO A N 1
ATOM 899 C CA . PRO A 1 119 ? 11.773 -21.359 -6.09 1 98.5 119 PRO A CA 1
ATOM 900 C C . PRO A 1 119 ? 11.922 -22.641 -6.906 1 98.5 119 PRO A C 1
ATOM 902 O O . PRO A 1 119 ? 12.977 -22.859 -7.516 1 98.5 119 PRO A O 1
ATOM 905 N N . SER A 1 120 ? 10.961 -23.531 -6.883 1 98.06 120 SER A N 1
ATOM 906 C CA . SER A 1 120 ? 11.047 -24.828 -7.531 1 98.06 120 SER A CA 1
ATOM 907 C C . SER A 1 120 ? 9.688 -25.266 -8.078 1 98.06 120 SER A C 1
ATOM 909 O O . SER A 1 120 ? 8.648 -24.766 -7.633 1 98.06 120 SER A O 1
ATOM 911 N N . ASP A 1 121 ? 9.766 -26.172 -8.984 1 96.19 121 ASP A N 1
ATOM 912 C CA . ASP A 1 121 ? 8.531 -26.719 -9.547 1 96.19 121 ASP A CA 1
ATOM 913 C C . ASP A 1 121 ? 8.023 -27.891 -8.711 1 96.19 121 ASP A C 1
ATOM 915 O O . ASP A 1 121 ? 6.961 -28.453 -9 1 96.19 121 ASP A O 1
ATOM 919 N N . ALA A 1 122 ? 8.797 -28.297 -7.723 1 96.88 122 ALA A N 1
ATOM 920 C CA . ALA A 1 122 ? 8.328 -29.375 -6.863 1 96.88 122 ALA A CA 1
ATOM 921 C C . ALA A 1 122 ? 7.008 -29 -6.188 1 96.88 122 ALA A C 1
ATOM 923 O O . ALA A 1 122 ? 6.832 -27.875 -5.738 1 96.88 122 ALA A O 1
ATOM 924 N N . ASN A 1 123 ? 6.066 -29.984 -6.219 1 95.5 123 ASN A N 1
ATOM 925 C CA . ASN A 1 123 ? 4.789 -29.734 -5.559 1 95.5 123 ASN A CA 1
ATOM 926 C C . ASN A 1 123 ? 4.98 -29.391 -4.086 1 95.5 123 ASN A C 1
ATOM 928 O O . ASN A 1 123 ? 5.809 -29.984 -3.402 1 95.5 123 ASN A O 1
ATOM 932 N N . SER A 1 124 ? 4.242 -28.359 -3.67 1 97 124 SER A N 1
ATOM 933 C CA . SER A 1 124 ? 4.195 -27.938 -2.271 1 97 124 SER A CA 1
ATOM 934 C C . SER A 1 124 ? 5.445 -27.156 -1.884 1 97 124 SER A C 1
ATOM 936 O O . SER A 1 124 ? 5.789 -27.078 -0.703 1 97 124 SER A O 1
ATOM 938 N N . THR A 1 125 ? 6.18 -26.641 -2.91 1 98.56 125 THR A N 1
ATOM 939 C CA . THR A 1 125 ? 7.273 -25.719 -2.621 1 98.56 125 THR A CA 1
ATOM 940 C C . THR A 1 125 ? 6.742 -24.422 -2.031 1 98.56 125 THR A C 1
ATOM 942 O O . THR A 1 125 ? 5.836 -23.797 -2.594 1 98.56 125 THR A O 1
ATOM 945 N N . PRO A 1 126 ? 7.246 -24 -0.873 1 98.88 126 PRO A N 1
ATOM 946 C CA . PRO A 1 126 ? 6.805 -22.719 -0.32 1 98.88 126 PRO A CA 1
ATOM 947 C C . PRO A 1 126 ? 7.098 -21.531 -1.251 1 98.88 126 PRO A C 1
ATOM 949 O O . PRO A 1 126 ? 8.148 -21.5 -1.893 1 98.88 126 PRO A O 1
ATOM 952 N N . ILE A 1 127 ? 6.117 -20.672 -1.44 1 98.94 127 ILE A N 1
ATOM 953 C CA . ILE A 1 127 ? 6.355 -19.391 -2.107 1 98.94 127 ILE A CA 1
ATOM 954 C C . ILE A 1 127 ? 7.02 -18.422 -1.136 1 98.94 127 ILE A C 1
ATOM 956 O O . ILE A 1 127 ? 6.602 -18.312 0.02 1 98.94 127 ILE A O 1
ATOM 960 N N . VAL A 1 128 ? 8.078 -17.734 -1.589 1 98.94 128 VAL A N 1
ATOM 961 C CA . VAL A 1 128 ? 8.859 -16.844 -0.734 1 98.94 128 VAL A CA 1
ATOM 962 C C . VAL A 1 128 ? 9.039 -15.492 -1.418 1 98.94 128 VAL A C 1
ATOM 964 O O . VAL A 1 128 ? 8.727 -15.344 -2.602 1 98.94 128 VAL A O 1
ATOM 967 N N . LEU A 1 129 ? 9.461 -14.547 -0.604 1 98.94 129 LEU A N 1
ATOM 968 C CA . LEU A 1 129 ? 9.922 -13.297 -1.2 1 98.94 129 LEU A CA 1
ATOM 969 C C . LEU A 1 129 ? 11.305 -13.469 -1.823 1 98.94 129 LEU A C 1
ATOM 971 O O . LEU A 1 129 ? 12.172 -14.133 -1.249 1 98.94 129 LEU A O 1
ATOM 975 N N . GLY A 1 130 ? 11.438 -12.969 -3.061 1 98.88 130 GLY A N 1
ATOM 976 C CA . GLY A 1 130 ? 12.727 -12.875 -3.727 1 98.88 130 GLY A CA 1
ATOM 977 C C . GLY A 1 130 ? 13.023 -11.492 -4.273 1 98.88 130 GLY A C 1
ATOM 978 O O . GLY A 1 130 ? 12.102 -10.758 -4.648 1 98.88 130 GLY A O 1
ATOM 979 N N . GLU A 1 131 ? 14.375 -11.164 -4.281 1 98.75 131 GLU A N 1
ATOM 980 C CA . GLU A 1 131 ? 14.742 -9.922 -4.965 1 98.75 131 GLU A CA 1
ATOM 981 C C . GLU A 1 131 ? 14.25 -9.93 -6.41 1 98.75 131 GLU A C 1
ATOM 983 O O . GLU A 1 131 ? 14.375 -10.938 -7.109 1 98.75 131 GLU A O 1
ATOM 988 N N . VAL A 1 132 ? 13.648 -8.828 -6.793 1 98.19 132 VAL A N 1
ATOM 989 C CA . VAL A 1 132 ? 13.109 -8.742 -8.148 1 98.19 132 VAL A CA 1
ATOM 990 C C . VAL A 1 132 ? 14.227 -8.984 -9.164 1 98.19 132 VAL A C 1
ATOM 992 O O . VAL A 1 132 ? 15.297 -8.383 -9.07 1 98.19 132 VAL A O 1
ATOM 995 N N . ASP A 1 133 ? 14.055 -9.906 -9.953 1 96.75 133 ASP A N 1
ATOM 996 C CA . ASP A 1 133 ? 14.852 -10.234 -11.125 1 96.75 133 ASP A CA 1
ATOM 997 C C . ASP A 1 133 ? 14.008 -10.188 -12.398 1 96.75 133 ASP A C 1
ATOM 999 O O . ASP A 1 133 ? 13.219 -11.102 -12.656 1 96.75 133 ASP A O 1
ATOM 1003 N N . GLU A 1 134 ? 14.195 -9.133 -13.156 1 91.75 134 GLU A N 1
ATOM 1004 C CA . GLU A 1 134 ? 13.344 -8.867 -14.312 1 91.75 134 GLU A CA 1
ATOM 1005 C C . GLU A 1 134 ? 13.453 -9.984 -15.344 1 91.75 134 GLU A C 1
ATOM 1007 O O . GLU A 1 134 ? 12.602 -10.109 -16.234 1 91.75 134 GLU A O 1
ATOM 1012 N N . THR A 1 135 ? 14.438 -10.812 -15.234 1 92.5 135 THR A N 1
ATOM 1013 C CA . THR A 1 135 ? 14.641 -11.875 -16.219 1 92.5 135 THR A CA 1
ATOM 1014 C C . THR A 1 135 ? 14.086 -13.195 -15.695 1 92.5 135 THR A C 1
ATOM 1016 O O . THR A 1 135 ? 14.023 -14.18 -16.438 1 92.5 135 THR A O 1
ATOM 1019 N N . SER A 1 136 ? 13.711 -13.297 -14.477 1 93.81 136 SER A N 1
ATOM 1020 C CA . SER A 1 136 ? 13.281 -14.547 -13.852 1 93.81 136 SER A CA 1
ATOM 1021 C C . SER A 1 136 ? 11.797 -14.797 -14.078 1 93.81 136 SER A C 1
ATOM 1023 O O . SER A 1 136 ? 10.953 -14.016 -13.633 1 93.81 136 SER A O 1
ATOM 1025 N N . THR A 1 137 ? 11.484 -15.898 -14.688 1 96.31 137 THR A N 1
ATOM 1026 C CA . THR A 1 137 ? 10.102 -16.219 -15 1 96.31 137 THR A CA 1
ATOM 1027 C C . THR A 1 137 ? 9.406 -16.844 -13.797 1 96.31 137 THR A C 1
ATOM 1029 O O . THR A 1 137 ? 8.172 -16.922 -13.758 1 96.31 137 THR A O 1
ATOM 1032 N N . ASN A 1 138 ? 10.172 -17.344 -12.781 1 98.19 138 ASN A N 1
ATOM 1033 C CA . ASN A 1 138 ? 9.555 -17.922 -11.594 1 98.19 138 ASN A CA 1
ATOM 1034 C C . ASN A 1 138 ? 8.992 -16.844 -10.664 1 98.19 138 ASN A C 1
ATOM 1036 O O . ASN A 1 138 ? 8.484 -17.156 -9.586 1 98.19 138 ASN A O 1
ATOM 1040 N N . GLN A 1 139 ? 9.086 -15.578 -11.078 1 98.19 139 GLN A N 1
ATOM 1041 C CA . GLN A 1 139 ? 8.469 -14.461 -10.375 1 98.19 139 GLN A CA 1
ATOM 1042 C C . GLN A 1 139 ? 7.312 -13.875 -11.188 1 98.19 139 GLN A C 1
ATOM 1044 O O . GLN A 1 139 ? 6.777 -12.812 -10.844 1 98.19 139 GLN A O 1
ATOM 1049 N N . LEU A 1 140 ? 7.008 -14.555 -12.281 1 97.44 140 LEU A N 1
ATOM 1050 C CA . LEU A 1 140 ? 5.898 -14.125 -13.117 1 97.44 140 LEU A CA 1
ATOM 1051 C C . LEU A 1 140 ? 4.68 -15.016 -12.906 1 97.44 140 LEU A C 1
ATOM 1053 O O . LEU A 1 140 ? 4.812 -16.234 -12.758 1 97.44 140 LEU A O 1
ATOM 1057 N N . TRP A 1 141 ? 3.551 -14.375 -12.883 1 97.62 141 TRP A N 1
ATOM 1058 C CA . TRP A 1 141 ? 2.291 -15.047 -12.578 1 97.62 141 TRP A CA 1
ATOM 1059 C C . TRP A 1 141 ? 1.224 -14.695 -13.609 1 97.62 141 TRP A C 1
ATOM 1061 O O . TRP A 1 141 ? 1.11 -13.539 -14.031 1 97.62 141 TRP A O 1
ATOM 1071 N N . ALA A 1 142 ? 0.486 -15.664 -14 1 96 142 ALA A N 1
ATOM 1072 C CA . ALA A 1 142 ? -0.685 -15.484 -14.852 1 96 142 ALA A CA 1
ATOM 1073 C C . ALA A 1 142 ? -1.973 -15.531 -14.039 1 96 142 ALA A C 1
ATOM 1075 O O . ALA A 1 142 ? -2.107 -16.359 -13.133 1 96 142 ALA A O 1
ATOM 1076 N N . PHE A 1 143 ? -2.857 -14.609 -14.312 1 95.5 143 PHE A N 1
ATOM 1077 C CA . PHE A 1 143 ? -4.145 -14.516 -13.633 1 95.5 143 PHE A CA 1
ATOM 1078 C C . PHE A 1 143 ? -5.273 -14.984 -14.539 1 95.5 143 PHE A C 1
ATOM 1080 O O . PHE A 1 143 ? -5.457 -14.453 -15.633 1 95.5 143 PHE A O 1
ATOM 1087 N N . GLU A 1 144 ? -5.969 -16 -14.117 1 93.44 144 GLU A N 1
ATOM 1088 C CA . GLU A 1 144 ? -7.152 -16.5 -14.82 1 93.44 144 GLU A CA 1
ATOM 1089 C C . GLU A 1 144 ? -8.414 -16.297 -13.984 1 93.44 144 GLU A C 1
ATOM 1091 O O . GLU A 1 144 ? -8.57 -16.953 -12.945 1 93.44 144 GLU A O 1
ATOM 1096 N N . SER A 1 145 ? -9.32 -15.367 -14.438 1 94.06 145 SER A N 1
ATOM 1097 C CA . SER A 1 145 ? -10.547 -15.102 -13.688 1 94.06 145 SER A CA 1
ATOM 1098 C C . SER A 1 145 ? -11.367 -16.375 -13.508 1 94.06 145 SER A C 1
ATOM 1100 O O . SER A 1 145 ? -11.477 -17.188 -14.422 1 94.06 145 SER A O 1
ATOM 1102 N N . VAL A 1 146 ? -11.773 -16.594 -12.242 1 89.94 146 VAL A N 1
ATOM 1103 C CA . VAL A 1 146 ? -12.641 -17.719 -11.922 1 89.94 146 VAL A CA 1
ATOM 1104 C C . VAL A 1 146 ? -14.102 -17.312 -12.062 1 89.94 146 VAL A C 1
ATOM 1106 O O . VAL A 1 146 ? -14.508 -16.25 -11.57 1 89.94 146 VAL A O 1
ATOM 1109 N N . SER A 1 147 ? -14.773 -17.391 -13.203 1 69.94 147 SER A N 1
ATOM 1110 C CA . SER A 1 147 ? -16.188 -17.094 -13.414 1 69.94 147 SER A CA 1
ATOM 1111 C C . SER A 1 147 ? -17.062 -17.812 -12.391 1 69.94 147 SER A C 1
ATOM 1113 O O . SER A 1 147 ? -16.719 -18.906 -11.945 1 69.94 147 SER A O 1
ATOM 1115 N N . ALA A 1 148 ? -17.719 -16.969 -11.398 1 52.5 148 ALA A N 1
ATOM 1116 C CA . ALA A 1 148 ? -18.766 -17.656 -10.648 1 52.5 148 ALA A CA 1
ATOM 1117 C C . ALA A 1 148 ? -19.453 -18.719 -11.516 1 52.5 148 ALA A C 1
ATOM 1119 O O . ALA A 1 148 ? -19.906 -18.422 -12.617 1 52.5 148 ALA A O 1
ATOM 1120 N N . VAL A 1 149 ? -18.875 -20.016 -11.398 1 40.22 149 VAL A N 1
ATOM 1121 C CA . VAL A 1 149 ? -19.812 -20.984 -11.977 1 40.22 149 VAL A CA 1
ATOM 1122 C C . VAL A 1 149 ? -21.172 -20.875 -11.289 1 40.22 149 VAL A C 1
ATOM 1124 O O . VAL A 1 149 ? -21.234 -20.625 -10.086 1 40.22 149 VAL A O 1
ATOM 1127 N N . MET B 1 1 ? -4.316 1.267 15.641 1 66.81 1 MET B N 1
ATOM 1128 C CA . MET B 1 1 ? -5.672 1.603 15.211 1 66.81 1 MET B CA 1
ATOM 1129 C C . MET B 1 1 ? -5.652 2.35 13.883 1 66.81 1 MET B C 1
ATOM 1131 O O . MET B 1 1 ? -4.758 3.16 13.633 1 66.81 1 MET B O 1
ATOM 1135 N N . SER B 1 2 ? -6.52 1.942 12.766 1 83.88 2 SER B N 1
ATOM 1136 C CA . SER B 1 2 ? -6.613 2.564 11.445 1 83.88 2 SER B CA 1
ATOM 1137 C C . SER B 1 2 ? -7.625 3.703 11.445 1 83.88 2 SER B C 1
ATOM 1139 O O . SER B 1 2 ? -8.508 3.764 12.305 1 83.88 2 SER B O 1
ATOM 1141 N N . ILE B 1 3 ? -7.383 4.801 10.766 1 92.69 3 ILE B N 1
ATOM 1142 C CA . ILE B 1 3 ? -8.336 5.887 10.578 1 92.69 3 ILE B CA 1
ATOM 1143 C C . ILE B 1 3 ? -9.445 5.445 9.633 1 92.69 3 ILE B C 1
ATOM 1145 O O . ILE B 1 3 ? -9.188 4.777 8.625 1 92.69 3 ILE B O 1
ATOM 1149 N N . THR B 1 4 ? -10.734 5.746 10.008 1 94.31 4 THR B N 1
ATOM 1150 C CA . THR B 1 4 ? -11.875 5.398 9.172 1 94.31 4 THR B CA 1
ATOM 1151 C C . THR B 1 4 ? -11.883 6.23 7.891 1 94.31 4 THR B C 1
ATOM 1153 O O . THR B 1 4 ? -11.617 7.434 7.926 1 94.31 4 THR B O 1
ATOM 1156 N N . PRO B 1 5 ? -12.156 5.578 6.73 1 96.62 5 PRO B N 1
ATOM 1157 C CA . PRO B 1 5 ? -12.32 6.383 5.516 1 96.62 5 PRO B CA 1
ATOM 1158 C C . PRO B 1 5 ? -13.305 7.539 5.703 1 96.62 5 PRO B C 1
ATOM 1160 O O . PRO B 1 5 ? -14.289 7.406 6.438 1 96.62 5 PRO B O 1
ATOM 1163 N N . GLY B 1 6 ? -13.133 8.633 5.07 1 96.94 6 GLY B N 1
ATOM 1164 C CA . GLY B 1 6 ? -13.883 9.875 5.219 1 96.94 6 GLY B CA 1
ATOM 1165 C C . GLY B 1 6 ? -13.102 11.102 4.805 1 96.94 6 GLY B C 1
ATOM 1166 O O . GLY B 1 6 ? -12.039 10.992 4.195 1 96.94 6 GLY B O 1
ATOM 1167 N N . THR B 1 7 ? -13.695 12.305 5.035 1 97.25 7 THR B N 1
ATOM 1168 C CA . THR B 1 7 ? -13.07 13.57 4.684 1 97.25 7 THR B CA 1
ATOM 1169 C C . THR B 1 7 ? -12.586 14.297 5.934 1 97.25 7 THR B C 1
ATOM 1171 O O . THR B 1 7 ? -13.297 14.359 6.938 1 97.25 7 THR B O 1
ATOM 1174 N N . TYR B 1 8 ? -11.336 14.828 5.836 1 96.62 8 TYR B N 1
ATOM 1175 C CA . TYR B 1 8 ? -10.695 15.367 7.031 1 96.62 8 TYR B CA 1
ATOM 1176 C C . TYR B 1 8 ? -9.961 16.656 6.719 1 96.62 8 TYR B C 1
ATOM 1178 O O . TYR B 1 8 ? -9.406 16.812 5.625 1 96.62 8 TYR B O 1
ATOM 1186 N N . ASN B 1 9 ? -10.023 17.578 7.75 1 96.12 9 ASN B N 1
ATOM 1187 C CA . ASN B 1 9 ? -8.891 18.484 7.922 1 96.12 9 ASN B CA 1
ATOM 1188 C C . ASN B 1 9 ? -7.723 17.797 8.617 1 96.12 9 ASN B C 1
ATOM 1190 O O . ASN B 1 9 ? -7.906 17.109 9.633 1 96.12 9 ASN B O 1
ATOM 1194 N N . ILE B 1 10 ? -6.547 17.906 8.07 1 97.06 10 ILE B N 1
ATOM 1195 C CA . ILE B 1 10 ? -5.355 17.25 8.609 1 97.06 10 ILE B CA 1
ATOM 1196 C C . ILE B 1 10 ? -4.348 18.312 9.047 1 97.06 10 ILE B C 1
ATOM 1198 O O . ILE B 1 10 ? -3.797 19.031 8.211 1 97.06 10 ILE B O 1
ATOM 1202 N N . THR B 1 11 ? -4.152 18.422 10.352 1 96.75 11 THR B N 1
ATOM 1203 C CA . THR B 1 11 ? -3.389 19.5 10.945 1 96.75 11 THR B CA 1
ATOM 1204 C C . THR B 1 11 ? -2.096 18.984 11.562 1 96.75 11 THR B C 1
ATOM 1206 O O . THR B 1 11 ? -2.094 17.938 12.227 1 96.75 11 THR B O 1
ATOM 1209 N N . ASN B 1 12 ? -0.989 19.75 11.281 1 98 12 ASN B N 1
ATOM 1210 C CA . ASN B 1 12 ? 0.27 19.359 11.906 1 98 12 ASN B CA 1
ATOM 1211 C C . ASN B 1 12 ? 0.226 19.562 13.422 1 98 12 ASN B C 1
ATOM 1213 O O . ASN B 1 12 ? -0.291 20.562 13.906 1 98 12 ASN B O 1
ATOM 1217 N N . VAL B 1 13 ? 0.779 18.641 14.141 1 96.69 13 VAL B N 1
ATOM 1218 C CA . VAL B 1 13 ? 0.725 18.672 15.602 1 96.69 13 VAL B CA 1
ATOM 1219 C C . VAL B 1 13 ? 1.716 19.703 16.141 1 96.69 13 VAL B C 1
ATOM 1221 O O . VAL B 1 13 ? 1.444 20.375 17.141 1 96.69 13 VAL B O 1
ATOM 1224 N N . ALA B 1 14 ? 2.828 19.797 15.484 1 97 14 ALA B N 1
ATOM 1225 C CA . ALA B 1 14 ? 3.883 20.688 15.977 1 97 14 ALA B CA 1
ATOM 1226 C 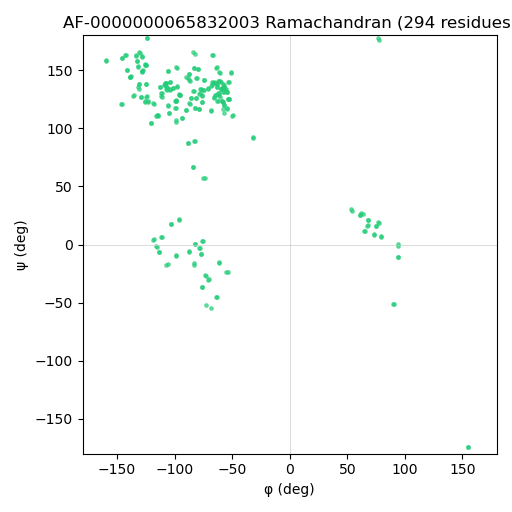C . ALA B 1 14 ? 3.494 22.156 15.812 1 97 14 ALA B C 1
ATOM 1228 O O . ALA B 1 14 ? 3.957 23.016 16.562 1 97 14 ALA B O 1
ATOM 1229 N N . TYR B 1 15 ? 2.678 22.453 14.773 1 95.94 15 TYR B N 1
ATOM 1230 C CA . TYR B 1 15 ? 2.408 23.828 14.391 1 95.94 15 TYR B CA 1
ATOM 1231 C C . TYR B 1 15 ? 0.911 24.125 14.406 1 95.94 15 TYR B C 1
ATOM 1233 O O . TYR B 1 15 ? 0.143 23.5 13.672 1 95.94 15 TYR B O 1
ATOM 1241 N N . THR B 1 16 ? 0.512 25.078 15.156 1 90.31 16 THR B N 1
ATOM 1242 C CA . THR B 1 16 ? -0.889 25.438 15.352 1 90.31 16 THR B CA 1
ATOM 1243 C C . THR B 1 16 ? -1.528 25.844 14.023 1 90.31 16 THR B C 1
ATOM 1245 O O . THR B 1 16 ? -0.98 26.688 13.297 1 90.31 16 THR B O 1
ATOM 1248 N N . ASN B 1 17 ? -2.586 25.266 13.703 1 92.19 17 ASN B N 1
ATOM 1249 C CA . ASN B 1 17 ? -3.445 25.656 12.586 1 92.19 17 ASN B CA 1
ATOM 1250 C C . ASN B 1 17 ? -2.717 25.516 11.25 1 92.19 17 ASN B C 1
ATOM 1252 O O . ASN B 1 17 ? -2.904 26.344 10.352 1 92.19 17 ASN B O 1
ATOM 1256 N N . ARG B 1 18 ? -1.727 24.641 11.133 1 96.44 18 ARG B N 1
ATOM 1257 C CA . ARG B 1 18 ? -1.098 24.344 9.852 1 96.44 18 ARG B CA 1
ATOM 1258 C C . ARG B 1 18 ? -1.663 23.062 9.25 1 96.44 18 ARG B C 1
ATOM 1260 O O . ARG B 1 18 ? -1.343 21.953 9.711 1 96.44 18 ARG B O 1
ATOM 1267 N N . LEU B 1 19 ? -2.465 23.234 8.219 1 97.38 19 LEU B N 1
ATOM 1268 C CA . LEU B 1 19 ? -3.141 22.125 7.562 1 97.38 19 LEU B CA 1
ATOM 1269 C C . LEU B 1 19 ? -2.396 21.703 6.297 1 97.38 19 LEU B C 1
ATOM 1271 O O . LEU B 1 19 ? -1.69 22.516 5.691 1 97.38 19 LEU B O 1
ATOM 1275 N N . ILE B 1 20 ? -2.52 20.438 5.906 1 98.44 20 ILE B N 1
ATOM 1276 C CA . ILE B 1 20 ? -2.15 20.031 4.555 1 98.44 20 ILE B CA 1
ATOM 1277 C C . ILE B 1 20 ? -3.043 20.75 3.539 1 98.44 20 ILE B C 1
ATOM 1279 O O . ILE B 1 20 ? -4.273 20.672 3.623 1 98.44 20 ILE B O 1
ATOM 1283 N N . ASP B 1 21 ? -2.396 21.438 2.654 1 98.25 21 ASP B N 1
ATOM 1284 C CA . ASP B 1 21 ? -3.066 22.359 1.743 1 98.25 21 ASP B CA 1
ATOM 1285 C C . ASP B 1 21 ? -2.547 22.203 0.317 1 98.25 21 ASP B C 1
ATOM 1287 O O . ASP B 1 21 ? -1.335 22.156 0.095 1 98.25 21 ASP B O 1
ATOM 1291 N N . LEU B 1 22 ? -3.49 22.031 -0.596 1 98.5 22 LEU B N 1
ATOM 1292 C CA . LEU B 1 22 ? -3.133 22.125 -2.008 1 98.5 22 LEU B CA 1
ATOM 1293 C C . LEU B 1 22 ? -3.096 23.578 -2.463 1 98.5 22 LEU B C 1
ATOM 1295 O O . LEU B 1 22 ? -4.133 24.25 -2.502 1 98.5 22 LEU B O 1
ATOM 1299 N N . THR B 1 23 ? -1.925 24.016 -2.871 1 97.69 23 THR B N 1
ATOM 1300 C CA . THR B 1 23 ? -1.678 25.438 -3.135 1 97.69 23 THR B CA 1
ATOM 1301 C C . THR B 1 23 ? -2.699 25.984 -4.125 1 97.69 23 THR B C 1
ATOM 1303 O O . THR B 1 23 ? -2.807 25.5 -5.254 1 97.69 23 THR B O 1
ATOM 1306 N N . GLY B 1 24 ? -3.5 26.938 -3.707 1 94.38 24 GLY B N 1
ATOM 1307 C CA . GLY B 1 24 ? -4.352 27.734 -4.578 1 94.38 24 GLY B CA 1
ATOM 1308 C C . GLY B 1 24 ? -5.469 26.922 -5.215 1 94.38 24 GLY B C 1
ATOM 1309 O O . GLY B 1 24 ? -6 27.297 -6.262 1 94.38 24 GLY B O 1
ATOM 1310 N N . SER B 1 25 ? -5.777 25.75 -4.738 1 94.81 25 SER B N 1
ATOM 1311 C CA . SER B 1 25 ? -6.762 24.875 -5.355 1 94.81 25 SER B CA 1
ATOM 1312 C C . SER B 1 25 ? -6.441 24.625 -6.828 1 94.81 25 SER B C 1
ATOM 1314 O O . SER B 1 25 ? -7.348 24.516 -7.652 1 94.81 25 SER B O 1
ATOM 1316 N N . ASN B 1 26 ? -5.168 24.672 -7.219 1 97.56 26 ASN B N 1
ATOM 1317 C CA . ASN B 1 26 ? -4.73 24.5 -8.602 1 97.56 26 ASN B CA 1
ATOM 1318 C C . ASN B 1 26 ? -4.719 23.031 -9 1 97.56 26 ASN B C 1
ATOM 1320 O O . ASN B 1 26 ? -3.967 22.234 -8.438 1 97.56 26 ASN B O 1
ATOM 1324 N N . PRO B 1 27 ? -5.512 22.609 -9.953 1 97.31 27 PRO B N 1
ATOM 1325 C CA . PRO B 1 27 ? -5.609 21.188 -10.336 1 97.31 27 PRO B CA 1
ATOM 1326 C C . PRO B 1 27 ? -4.449 20.734 -11.211 1 97.31 27 PRO B C 1
ATOM 1328 O O . PRO B 1 27 ? -4.375 19.562 -11.594 1 97.31 27 PRO B O 1
ATOM 1331 N N . ALA B 1 28 ? -3.543 21.672 -11.562 1 98.38 28 ALA B N 1
ATOM 1332 C CA . ALA B 1 28 ? -2.428 21.328 -12.438 1 98.38 28 ALA B CA 1
ATOM 1333 C C . ALA B 1 28 ? -1.555 20.25 -11.805 1 98.38 28 ALA B C 1
ATOM 1335 O O . ALA B 1 28 ? -1.376 20.219 -10.586 1 98.38 28 ALA B O 1
ATOM 1336 N N . GLU B 1 29 ? -0.979 19.406 -12.609 1 98.62 29 GLU B N 1
ATOM 1337 C CA . GLU B 1 29 ? 0.01 18.438 -12.141 1 98.62 29 GLU B CA 1
ATOM 1338 C C . GLU B 1 29 ? 1.181 19.141 -11.453 1 98.62 29 GLU B C 1
ATOM 1340 O O . GLU B 1 29 ? 1.634 20.188 -11.906 1 98.62 29 GLU B O 1
ATOM 1345 N N . ASN B 1 30 ? 1.607 18.562 -10.336 1 98.62 30 ASN B N 1
ATOM 1346 C CA . ASN B 1 30 ? 2.818 18.969 -9.633 1 98.62 30 ASN B CA 1
ATOM 1347 C C . ASN B 1 30 ? 2.607 20.266 -8.875 1 98.62 30 ASN B C 1
ATOM 1349 O O . ASN B 1 30 ? 3.574 20.938 -8.5 1 98.62 30 ASN B O 1
ATOM 1353 N N . THR B 1 31 ? 1.285 20.656 -8.68 1 98.81 31 THR B N 1
ATOM 1354 C CA . THR B 1 31 ? 1.025 21.75 -7.738 1 98.81 31 THR B CA 1
ATOM 1355 C C . THR B 1 31 ? 1.479 21.359 -6.332 1 98.81 31 THR B C 1
ATOM 1357 O O . THR B 1 31 ? 1.134 20.281 -5.832 1 98.81 31 THR B O 1
ATOM 1360 N N . LEU B 1 32 ? 2.221 22.219 -5.711 1 98.81 32 LEU B N 1
ATOM 1361 C CA . LEU B 1 32 ? 2.828 21.891 -4.422 1 98.81 32 LEU B CA 1
ATOM 1362 C C . LEU B 1 32 ? 1.76 21.703 -3.352 1 98.81 32 LEU B C 1
ATOM 1364 O O . LEU B 1 32 ? 0.772 22.438 -3.312 1 98.81 32 LEU B O 1
ATOM 1368 N N . ILE B 1 33 ? 1.956 20.734 -2.531 1 98.88 33 ILE B N 1
ATOM 1369 C CA . ILE B 1 33 ? 1.227 20.578 -1.279 1 98.88 33 ILE B CA 1
ATOM 1370 C C . ILE B 1 33 ? 2.029 21.172 -0.128 1 98.88 33 ILE B C 1
ATOM 1372 O O . ILE B 1 33 ? 3.215 20.875 0.033 1 98.88 33 ILE B O 1
ATOM 1376 N N . ILE B 1 34 ? 1.359 22.047 0.662 1 98.81 34 ILE B N 1
ATOM 1377 C CA . ILE B 1 34 ? 2.057 22.906 1.613 1 98.81 34 ILE B CA 1
ATOM 1378 C C . ILE B 1 34 ? 1.347 22.859 2.965 1 98.81 34 ILE B C 1
ATOM 1380 O O . ILE B 1 34 ? 0.253 22.312 3.08 1 98.81 34 ILE B O 1
ATOM 1384 N N . GLY B 1 35 ? 2.072 23.297 3.961 1 98.38 35 GLY B N 1
ATOM 1385 C CA . GLY B 1 35 ? 1.419 23.688 5.203 1 98.38 35 GLY B CA 1
ATOM 1386 C C . GLY B 1 35 ? 0.841 25.094 5.164 1 98.38 35 GLY B C 1
ATOM 1387 O O . GLY B 1 35 ? 1.521 26.031 4.762 1 98.38 35 GLY B O 1
ATOM 1388 N N . HIS B 1 36 ? -0.38 25.25 5.457 1 97.12 36 HIS B N 1
ATOM 1389 C CA . HIS B 1 36 ? -1.044 26.547 5.375 1 97.12 36 HIS B CA 1
ATOM 1390 C C . HIS B 1 36 ? -2.018 26.75 6.531 1 97.12 36 HIS B C 1
ATOM 1392 O O . HIS B 1 36 ? -2.596 25.781 7.035 1 97.12 36 HIS B O 1
ATOM 1398 N N . HIS B 1 37 ? -2.209 27.969 6.926 1 94.75 37 HIS B N 1
ATOM 1399 C CA . HIS B 1 37 ? -3.193 28.266 7.961 1 94.75 37 HIS B CA 1
ATOM 1400 C C . HIS B 1 37 ? -4.602 27.906 7.5 1 94.75 37 HIS B C 1
ATOM 1402 O O . HIS B 1 37 ? -4.867 27.844 6.297 1 94.75 37 HIS B O 1
ATOM 1408 N N . LEU B 1 38 ? -5.426 27.609 8.422 1 90.88 38 LEU B N 1
ATOM 1409 C CA . LEU B 1 38 ? -6.836 27.406 8.102 1 90.88 38 LEU B CA 1
ATOM 1410 C C . LEU B 1 38 ? -7.43 28.641 7.438 1 90.88 38 LEU B C 1
ATOM 1412 O O . LEU B 1 38 ? -7.324 29.75 7.969 1 90.88 38 LEU B O 1
ATOM 1416 N N . ASN B 1 39 ? -7.867 28.5 6.191 1 80.81 39 ASN B N 1
ATOM 1417 C CA . ASN B 1 39 ? -8.328 29.625 5.398 1 80.81 39 ASN B CA 1
ATOM 1418 C C . ASN B 1 39 ? -9.688 30.141 5.879 1 80.81 39 ASN B C 1
ATOM 1420 O O . ASN B 1 39 ? -10.008 31.312 5.707 1 80.81 39 ASN B O 1
ATOM 1424 N N . LYS B 1 40 ? -10.68 29.281 6.012 1 68.94 40 LYS B N 1
ATOM 1425 C CA . LYS B 1 40 ? -12.023 29.672 6.422 1 68.94 40 LYS B CA 1
ATOM 1426 C C . LYS B 1 40 ? -12.539 28.781 7.547 1 68.94 40 LYS B C 1
ATOM 1428 O O . LYS B 1 40 ? -12.195 27.594 7.613 1 68.94 40 LYS B O 1
ATOM 1433 N N . THR B 1 41 ? -13.102 29.312 8.555 1 64.81 41 THR B N 1
ATOM 1434 C CA . THR B 1 41 ? -13.758 28.578 9.633 1 64.81 41 THR B CA 1
ATOM 1435 C C . THR B 1 41 ? -15.195 28.234 9.266 1 64.81 41 THR B C 1
ATOM 1437 O O . THR B 1 41 ? -15.836 28.969 8.508 1 64.81 41 THR B O 1
ATOM 1440 N N . PRO B 1 42 ? -15.656 26.891 9.469 1 66.19 42 PRO B N 1
ATOM 1441 C CA . PRO B 1 42 ? -14.977 26.062 10.469 1 66.19 42 PRO B CA 1
ATOM 1442 C C . PRO B 1 42 ? -14.086 25 9.852 1 66.19 42 PRO B C 1
ATOM 1444 O O . PRO B 1 42 ? -13.195 24.469 10.516 1 66.19 42 PRO B O 1
ATOM 1447 N N . SER B 1 43 ? -14.273 24.703 8.57 1 70.94 43 SER B N 1
ATOM 1448 C CA . SER B 1 43 ? -13.641 23.484 8.094 1 70.94 43 SER B CA 1
ATOM 1449 C C . SER B 1 43 ? -12.633 23.781 6.984 1 70.94 43 SER B C 1
ATOM 1451 O O . SER B 1 43 ? -11.875 22.906 6.57 1 70.94 43 SER B O 1
ATOM 1453 N N . GLY B 1 44 ? -12.367 25.078 6.625 1 77.44 44 GLY B N 1
ATOM 1454 C CA . GLY B 1 44 ? -11.469 25.406 5.531 1 77.44 44 GLY B CA 1
ATOM 1455 C C . GLY B 1 44 ? -12.086 25.203 4.164 1 77.44 44 GLY B C 1
ATOM 1456 O O . GLY B 1 44 ? -13.289 24.938 4.051 1 77.44 44 GLY B O 1
ATOM 1457 N N . TYR B 1 45 ? -11.336 25.531 3.113 1 88.31 45 TYR B N 1
ATOM 1458 C CA . TYR B 1 45 ? -11.758 25.328 1.73 1 88.31 45 TYR B CA 1
ATOM 1459 C C . TYR B 1 45 ? -11.469 23.906 1.282 1 88.31 45 TYR B C 1
ATOM 1461 O O . TYR B 1 45 ? -10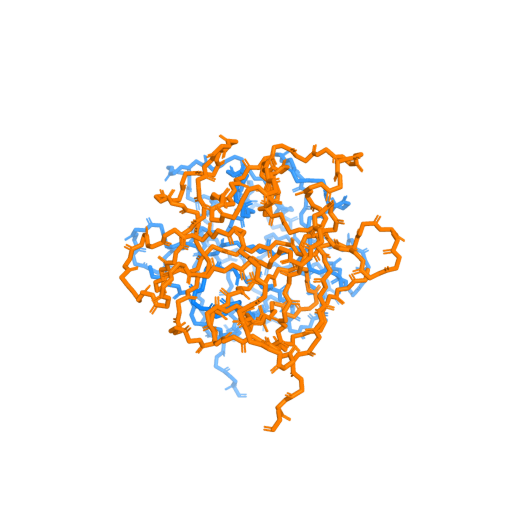.852 23.125 2.014 1 88.31 45 TYR B O 1
ATOM 1469 N N . GLY B 1 46 ? -12.055 23.531 0.198 1 92.62 46 GLY B N 1
ATOM 1470 C CA . GLY B 1 46 ? -11.93 22.203 -0.358 1 92.62 46 GLY B CA 1
ATOM 1471 C C . GLY B 1 46 ? -10.484 21.781 -0.597 1 92.62 46 GLY B C 1
ATOM 1472 O O . GLY B 1 46 ? -10.172 20.594 -0.615 1 92.62 46 GLY B O 1
ATOM 1473 N N . ASN B 1 47 ? -9.547 22.75 -0.756 1 95.69 47 ASN B N 1
ATOM 1474 C CA . ASN B 1 47 ? -8.148 22.438 -1.001 1 95.69 47 ASN B CA 1
ATOM 1475 C C . ASN B 1 47 ? -7.406 22.125 0.297 1 95.69 47 ASN B C 1
ATOM 1477 O O . ASN B 1 47 ? -6.219 21.797 0.276 1 95.69 47 ASN B O 1
ATOM 1481 N N . GLN B 1 48 ? -8.117 22.172 1.452 1 96.62 48 GLN B N 1
ATOM 1482 C CA . GLN B 1 48 ? -7.551 21.828 2.752 1 96.62 48 GLN B CA 1
ATOM 1483 C C . GLN B 1 48 ? -8.234 20.594 3.338 1 96.62 48 GLN B C 1
ATOM 1485 O O . GLN B 1 48 ? -7.93 20.188 4.461 1 96.62 48 GLN B O 1
ATOM 1490 N N . GLN B 1 49 ? -9.211 20.109 2.592 1 96.94 49 GLN B N 1
ATOM 1491 C CA . GLN B 1 49 ? -9.953 18.922 3 1 96.94 49 GLN B CA 1
ATOM 1492 C C . GLN B 1 49 ? -9.578 17.719 2.148 1 96.94 49 GLN B C 1
ATOM 1494 O O . GLN B 1 49 ? -9.461 17.828 0.925 1 96.94 49 GLN B O 1
ATOM 1499 N N . TRP B 1 50 ? -9.344 16.625 2.799 1 97.88 50 TRP B N 1
ATOM 1500 C CA . TRP B 1 50 ? -8.797 15.453 2.139 1 97.88 50 TRP B CA 1
ATOM 1501 C C . TRP B 1 50 ? -9.68 14.234 2.377 1 97.88 50 TRP B C 1
ATOM 1503 O O . TRP B 1 50 ? -9.977 13.891 3.523 1 97.88 50 TRP B O 1
ATOM 1513 N N . THR B 1 51 ? -10.125 13.633 1.307 1 98.19 51 THR B N 1
ATOM 1514 C CA . THR B 1 51 ? -10.867 12.375 1.363 1 98.19 51 THR B CA 1
ATOM 1515 C C . THR B 1 51 ? -9.914 11.188 1.39 1 98.19 51 THR B C 1
ATOM 1517 O O . THR B 1 51 ? -9.039 11.062 0.528 1 98.19 51 THR B O 1
ATOM 1520 N N . LEU B 1 52 ? -10.094 10.352 2.385 1 98.31 52 LEU B N 1
ATOM 1521 C CA . LEU B 1 52 ? -9.312 9.125 2.535 1 98.31 52 LEU B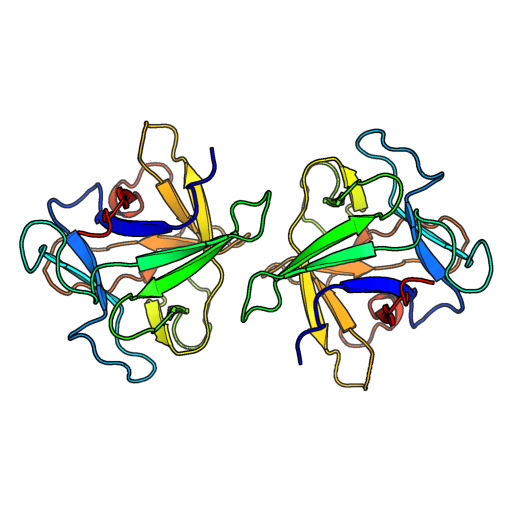 CA 1
ATOM 1522 C C . LEU B 1 52 ? -10.086 7.918 2.012 1 98.31 52 LEU B C 1
ATOM 1524 O O . LEU B 1 52 ? -11.242 7.711 2.385 1 98.31 52 LEU B O 1
ATOM 1528 N N . VAL B 1 53 ? -9.508 7.195 1.098 1 98.56 53 VAL B N 1
ATOM 1529 C CA . VAL B 1 53 ? -9.977 5.879 0.679 1 98.56 53 VAL B CA 1
ATOM 1530 C C . VAL B 1 53 ? -8.977 4.809 1.124 1 98.56 53 VAL B C 1
ATOM 1532 O O . VAL B 1 53 ? -7.77 4.953 0.914 1 98.56 53 VAL B O 1
ATOM 1535 N N . GLN B 1 54 ? -9.531 3.77 1.761 1 98.62 54 GLN B N 1
ATOM 1536 C CA . GLN B 1 54 ? -8.688 2.76 2.395 1 98.62 54 GLN B CA 1
ATOM 1537 C C . GLN B 1 54 ? -8.719 1.451 1.612 1 98.62 54 GLN B C 1
ATOM 1539 O O . GLN B 1 54 ? -9.758 1.061 1.08 1 98.62 54 GLN B O 1
ATOM 1544 N N . LEU B 1 55 ? -7.504 0.78 1.469 1 98.69 55 LEU B N 1
ATOM 1545 C CA . LEU B 1 55 ? -7.512 -0.661 1.239 1 98.69 55 LEU B CA 1
ATOM 1546 C C . LEU B 1 55 ? -7.996 -1.406 2.477 1 98.69 55 LEU B C 1
ATOM 1548 O O . LEU B 1 55 ? -7.348 -1.367 3.525 1 98.69 55 LEU B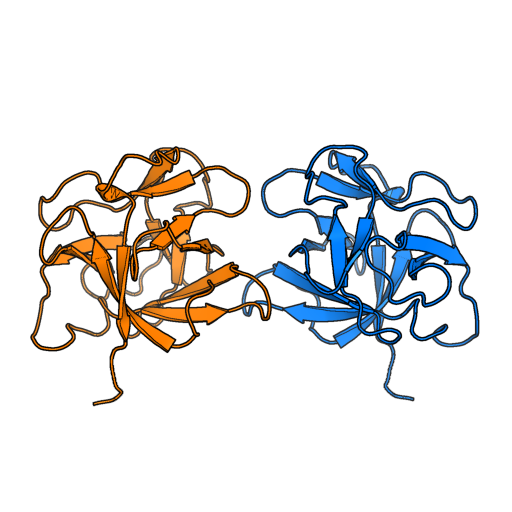 O 1
ATOM 1552 N N . PRO B 1 56 ? -9.125 -2.072 2.391 1 97.25 56 PRO B N 1
ATOM 1553 C CA . PRO B 1 56 ? -9.711 -2.678 3.588 1 97.25 56 PRO B CA 1
ATOM 1554 C C . PRO B 1 56 ? -8.734 -3.576 4.336 1 97.25 56 PRO B C 1
ATOM 1556 O O . PRO B 1 56 ? -7.934 -4.277 3.715 1 97.25 56 PRO B O 1
ATOM 1559 N N . HIS B 1 57 ? -8.781 -3.484 5.723 1 96.69 57 HIS B N 1
ATOM 1560 C CA . HIS B 1 57 ? -8.039 -4.324 6.652 1 96.69 57 HIS B CA 1
ATOM 1561 C C . HIS B 1 57 ? -6.562 -3.955 6.668 1 96.69 57 HIS B C 1
ATOM 1563 O O . HIS B 1 57 ? -5.738 -4.691 7.219 1 96.69 57 HIS B O 1
ATOM 1569 N N . THR B 1 58 ? -6.227 -2.891 6.016 1 98.06 58 THR B N 1
ATOM 1570 C CA . THR B 1 58 ? -4.848 -2.406 6.016 1 98.06 58 THR B CA 1
ATOM 1571 C C . THR B 1 58 ? -4.785 -0.96 6.5 1 98.06 58 THR B C 1
ATOM 1573 O O . THR B 1 58 ? -5.816 -0.359 6.812 1 98.06 58 THR B O 1
ATOM 1576 N N . THR B 1 59 ? -3.557 -0.426 6.594 1 97.62 59 THR B N 1
ATOM 1577 C CA . THR B 1 59 ? -3.344 0.975 6.941 1 97.62 59 THR B CA 1
ATOM 1578 C C . THR B 1 59 ? -2.99 1.789 5.699 1 97.62 59 THR B C 1
ATOM 1580 O O . THR B 1 59 ? -2.41 2.873 5.805 1 97.62 59 THR B O 1
ATOM 1583 N N . ILE B 1 60 ? -3.273 1.238 4.48 1 98.81 60 ILE B N 1
ATOM 1584 C CA . ILE B 1 60 ? -2.891 1.879 3.225 1 98.81 60 ILE B CA 1
ATOM 1585 C C . ILE B 1 60 ? -4.066 2.686 2.678 1 98.81 60 ILE B C 1
ATOM 1587 O O . ILE B 1 60 ? -5.191 2.182 2.598 1 98.81 60 ILE B O 1
ATOM 1591 N N . TYR B 1 61 ? -3.783 3.963 2.348 1 98.88 61 TYR B N 1
ATOM 1592 C CA . TYR B 1 61 ? -4.793 4.91 1.895 1 98.88 61 TYR B CA 1
ATOM 1593 C C . TYR B 1 61 ? -4.324 5.66 0.653 1 98.88 61 TYR B C 1
ATOM 1595 O O . TYR B 1 61 ? -3.123 5.719 0.376 1 98.88 61 TYR B O 1
ATOM 1603 N N . THR B 1 62 ? -5.312 6.184 -0.08 1 98.88 62 THR B N 1
ATOM 1604 C CA . THR B 1 62 ? -5.09 7.367 -0.902 1 98.88 62 THR B CA 1
ATOM 1605 C C . THR B 1 62 ? -5.738 8.594 -0.271 1 98.88 62 THR B C 1
ATOM 1607 O O . THR B 1 62 ? -6.68 8.469 0.513 1 98.88 62 THR B O 1
ATOM 1610 N N . MET B 1 63 ? -5.148 9.742 -0.507 1 98.88 63 MET B N 1
ATOM 1611 C CA . MET B 1 63 ? -5.648 11.031 -0.049 1 98.88 63 MET B CA 1
ATOM 1612 C C . MET B 1 63 ? -5.965 11.945 -1.23 1 98.88 63 MET B C 1
ATOM 1614 O O . MET B 1 63 ? -5.102 12.188 -2.078 1 98.88 63 MET B O 1
ATOM 1618 N N . GLN B 1 64 ? -7.176 12.391 -1.326 1 98.75 64 GLN B N 1
ATOM 1619 C CA . GLN B 1 64 ? -7.609 13.242 -2.428 1 98.75 64 GLN B CA 1
ATOM 1620 C C . GLN B 1 64 ? -8.219 14.547 -1.91 1 98.75 64 GLN B C 1
ATOM 1622 O O . GLN B 1 64 ? -9.086 14.523 -1.039 1 98.75 64 GLN B O 1
ATOM 1627 N N . ALA B 1 65 ? -7.695 15.656 -2.422 1 98.25 65 ALA B N 1
ATOM 1628 C CA . ALA B 1 65 ? -8.305 16.938 -2.061 1 98.25 65 ALA B CA 1
ATOM 1629 C C . ALA B 1 65 ? -9.758 17 -2.527 1 98.25 65 ALA B C 1
ATOM 1631 O O . ALA B 1 65 ? -10.078 16.547 -3.629 1 98.25 65 ALA B O 1
ATOM 1632 N N . VAL B 1 66 ? -10.641 17.578 -1.705 1 96.81 66 VAL B N 1
ATOM 1633 C CA . VAL B 1 66 ? -12.055 17.703 -2.045 1 96.81 66 VAL B CA 1
ATOM 1634 C C . VAL B 1 66 ? -12.219 18.594 -3.27 1 96.81 66 VAL B C 1
ATOM 1636 O O . VAL B 1 66 ? -12.992 18.281 -4.18 1 96.81 66 VAL B O 1
ATOM 1639 N N . ASN B 1 67 ? -11.422 19.781 -3.209 1 93.94 67 ASN B N 1
ATOM 1640 C CA . ASN B 1 67 ? -11.422 20.719 -4.332 1 93.94 67 ASN B CA 1
ATOM 1641 C C . ASN B 1 67 ? -10.062 21.391 -4.496 1 93.94 67 ASN B C 1
ATOM 1643 O O . ASN B 1 67 ? -9.625 22.141 -3.621 1 93.94 67 ASN B O 1
ATOM 1647 N N . PRO B 1 68 ? -9.57 21.109 -5.766 1 96 68 PRO B N 1
ATOM 1648 C CA . PRO B 1 68 ? -9.906 20.188 -6.848 1 96 68 PRO B CA 1
ATOM 1649 C C . PRO B 1 68 ? -9.656 18.734 -6.477 1 96 68 PRO B C 1
ATOM 1651 O O . PRO B 1 68 ? -9.023 18.453 -5.453 1 96 68 PRO B O 1
ATOM 1654 N N . GLN B 1 69 ? -10.203 17.734 -7.184 1 95.94 69 GLN B N 1
ATOM 1655 C CA . GLN B 1 69 ? -10.062 16.297 -6.926 1 95.94 69 GLN B CA 1
ATOM 1656 C C . GLN B 1 69 ? -8.68 15.797 -7.348 1 95.94 69 GLN B C 1
ATOM 1658 O O . GLN B 1 69 ? -8.57 14.883 -8.164 1 95.94 69 GLN B O 1
ATOM 1663 N N . SER B 1 70 ? -7.582 16.422 -6.754 1 98.31 70 SER B N 1
ATOM 1664 C CA . SER B 1 70 ? -6.188 16.031 -6.949 1 98.31 70 SER B CA 1
ATOM 1665 C C . SER B 1 70 ? -5.699 15.148 -5.812 1 98.31 70 SER B C 1
ATOM 1667 O O . SER B 1 70 ? -5.965 15.422 -4.641 1 98.31 70 SER B O 1
ATOM 1669 N N . TYR B 1 71 ? -4.992 14.094 -6.16 1 98.88 71 TYR B N 1
ATOM 1670 C CA . TYR B 1 71 ? -4.418 13.203 -5.156 1 98.88 71 TYR B CA 1
ATOM 1671 C C . TYR B 1 71 ? -3.09 13.742 -4.645 1 98.88 71 TYR B C 1
ATOM 1673 O O . TYR B 1 71 ? -2.414 14.508 -5.336 1 98.88 71 TYR B O 1
ATOM 1681 N N . VAL B 1 72 ? -2.781 13.391 -3.42 1 98.94 72 VAL B N 1
ATOM 1682 C CA . VAL B 1 72 ? -1.413 13.531 -2.928 1 98.94 72 VAL B CA 1
ATOM 1683 C C . VAL B 1 72 ? -0.49 12.594 -3.705 1 98.94 72 VAL B C 1
ATOM 1685 O O . VAL B 1 72 ? -0.778 11.398 -3.842 1 98.94 72 VAL B O 1
ATOM 1688 N N . ARG B 1 73 ? 0.604 13.102 -4.238 1 98.94 73 ARG B N 1
ATOM 1689 C CA . ARG B 1 73 ? 1.651 12.336 -4.906 1 98.94 73 ARG B CA 1
ATOM 1690 C C . ARG B 1 73 ? 3.035 12.852 -4.52 1 98.94 73 ARG B C 1
ATOM 1692 O O . ARG B 1 73 ? 3.207 14.039 -4.242 1 98.94 73 ARG B O 1
ATOM 1699 N N . VAL B 1 74 ? 3.992 11.969 -4.402 1 98.94 74 VAL B N 1
ATOM 1700 C CA . VAL B 1 74 ? 5.383 12.391 -4.312 1 98.94 74 VAL B CA 1
ATOM 1701 C C . VAL B 1 74 ? 5.891 12.812 -5.691 1 98.94 74 VAL B C 1
ATOM 1703 O O . VAL B 1 74 ? 5.699 12.094 -6.672 1 98.94 74 VAL B O 1
ATOM 1706 N N . ARG B 1 75 ? 6.445 13.984 -5.711 1 98.75 75 ARG B N 1
ATOM 1707 C CA . ARG B 1 75 ? 6.875 14.539 -6.992 1 98.75 75 ARG B CA 1
ATOM 1708 C C . ARG B 1 75 ? 7.781 13.555 -7.73 1 98.75 75 ARG B C 1
ATOM 1710 O O . ARG B 1 75 ? 8.734 13.023 -7.152 1 98.75 75 ARG B O 1
ATOM 1717 N N . ASP B 1 76 ? 7.438 13.203 -8.992 1 97.75 76 ASP B N 1
ATOM 1718 C CA . ASP B 1 76 ? 8.211 12.375 -9.906 1 97.75 76 ASP B CA 1
ATOM 1719 C C . ASP B 1 76 ? 8.344 10.945 -9.375 1 97.75 76 ASP B C 1
ATOM 1721 O O . ASP B 1 76 ? 9.195 10.188 -9.828 1 97.75 76 ASP B O 1
ATOM 1725 N N . ASP B 1 77 ? 7.605 10.609 -8.391 1 97.44 77 ASP B N 1
ATOM 1726 C CA . ASP B 1 77 ? 7.664 9.305 -7.746 1 97.44 77 ASP B CA 1
ATOM 1727 C C . ASP B 1 77 ? 9.047 9.047 -7.152 1 97.44 77 ASP B C 1
ATOM 1729 O O . ASP B 1 77 ? 9.523 7.902 -7.137 1 97.44 77 ASP B O 1
ATOM 1733 N N . ASN B 1 78 ? 9.75 10.133 -6.832 1 97.94 78 ASN B N 1
ATOM 1734 C CA . ASN B 1 78 ? 11.062 10.039 -6.195 1 97.94 78 ASN B CA 1
ATOM 1735 C C . ASN B 1 78 ? 10.938 9.852 -4.684 1 97.94 78 ASN B C 1
ATOM 1737 O O . ASN B 1 78 ? 11 10.82 -3.926 1 97.94 78 ASN B O 1
ATOM 1741 N N . LEU B 1 79 ? 10.859 8.602 -4.23 1 98.5 79 LEU B N 1
ATOM 1742 C CA . LEU B 1 79 ? 10.562 8.281 -2.84 1 98.5 79 LEU B CA 1
ATOM 1743 C C . LEU B 1 79 ? 11.828 8.336 -1.989 1 98.5 79 LEU B C 1
ATOM 1745 O O . LEU B 1 79 ? 12.281 7.312 -1.473 1 98.5 79 LEU B O 1
ATOM 1749 N N . VAL B 1 80 ? 12.391 9.555 -1.841 1 98.62 80 VAL B N 1
ATOM 1750 C CA . VAL B 1 80 ? 13.609 9.797 -1.076 1 98.62 80 VAL B CA 1
ATOM 1751 C C . VAL B 1 80 ? 13.375 10.93 -0.074 1 98.62 80 VAL B C 1
ATOM 1753 O O . VAL B 1 80 ? 12.391 11.664 -0.179 1 98.62 80 VAL B O 1
ATOM 1756 N N . ASP B 1 81 ? 14.219 11.07 0.975 1 98.75 81 ASP B N 1
ATOM 1757 C CA . ASP B 1 81 ? 14.18 12.164 1.938 1 98.75 81 ASP B CA 1
ATOM 1758 C C . ASP B 1 81 ? 14.242 13.516 1.233 1 98.75 81 ASP B C 1
ATOM 1760 O O . ASP B 1 81 ? 15.047 13.711 0.317 1 98.75 81 ASP B O 1
ATOM 1764 N N . GLY B 1 82 ? 13.398 14.391 1.566 1 98.75 82 GLY B N 1
ATOM 1765 C CA . GLY B 1 82 ? 13.391 15.742 1.017 1 98.75 82 GLY B CA 1
ATOM 1766 C C . GLY B 1 82 ? 12.469 15.883 -0.18 1 98.75 82 GLY B C 1
ATOM 1767 O O . GLY B 1 82 ? 12.203 17 -0.628 1 98.75 82 GLY B O 1
ATOM 1768 N N . ALA B 1 83 ? 11.938 14.844 -0.763 1 98.88 83 ALA B N 1
ATOM 1769 C CA . ALA B 1 83 ? 11.047 14.914 -1.922 1 98.88 83 ALA B CA 1
ATOM 1770 C C . ALA B 1 83 ? 9.758 15.648 -1.581 1 98.88 83 ALA B C 1
ATOM 1772 O O . ALA B 1 83 ? 9.164 15.414 -0.525 1 98.88 83 ALA B O 1
ATOM 1773 N N . ALA B 1 84 ? 9.344 16.5 -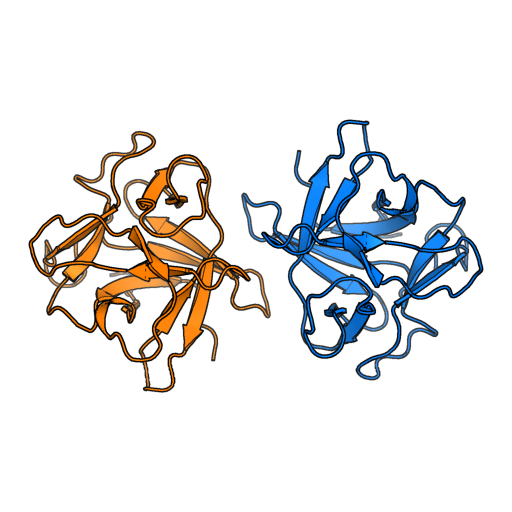2.439 1 98.88 84 ALA B N 1
ATOM 1774 C CA . ALA B 1 84 ? 8.141 17.297 -2.203 1 98.88 84 ALA B CA 1
ATOM 1775 C C . ALA B 1 84 ? 6.879 16.484 -2.506 1 98.88 84 ALA B C 1
ATOM 1777 O O . ALA B 1 84 ? 6.895 15.602 -3.369 1 98.88 84 ALA B O 1
ATOM 1778 N N . LEU B 1 85 ? 5.785 16.797 -1.828 1 98.94 85 LEU B N 1
ATOM 1779 C CA . LEU B 1 85 ? 4.453 16.312 -2.189 1 98.94 85 LEU B CA 1
ATOM 1780 C C . LEU B 1 85 ? 3.779 17.281 -3.16 1 98.94 85 LEU B C 1
ATOM 1782 O O . LEU B 1 85 ? 3.92 18.5 -3.029 1 98.94 85 LEU B O 1
ATOM 1786 N N . VAL B 1 86 ? 3.041 16.719 -4.055 1 98.94 86 VAL B N 1
ATOM 1787 C CA . VAL B 1 86 ? 2.359 17.531 -5.066 1 98.94 86 VAL B CA 1
ATOM 1788 C C . VAL B 1 86 ? 0.983 16.938 -5.355 1 98.94 86 VAL B C 1
ATOM 1790 O O . VAL B 1 86 ? 0.688 15.805 -4.949 1 98.94 86 VAL B O 1
ATOM 1793 N N . GLY B 1 87 ? 0.158 17.781 -5.98 1 98.88 87 GLY B N 1
ATOM 1794 C CA . GLY B 1 87 ? -1.113 17.297 -6.496 1 98.88 87 GLY B CA 1
ATOM 1795 C C . GLY B 1 87 ? -0.985 16.594 -7.84 1 98.88 87 GLY B C 1
ATOM 1796 O O . GLY B 1 87 ? -0.137 16.969 -8.656 1 98.88 87 GLY B O 1
ATOM 1797 N N . SER B 1 88 ? -1.75 15.555 -8.062 1 98.81 88 SER B N 1
ATOM 1798 C CA . SER B 1 88 ? -1.721 14.781 -9.305 1 98.81 88 SER B CA 1
ATOM 1799 C C . SER B 1 88 ? -3.006 13.984 -9.484 1 98.81 88 SER B C 1
ATOM 1801 O O . SER B 1 88 ? -3.744 13.758 -8.523 1 98.81 88 SER B O 1
ATOM 1803 N N . GLN B 1 89 ? -3.273 13.625 -10.68 1 98.31 89 GLN B N 1
ATOM 1804 C CA . GLN B 1 89 ? -4.371 12.695 -10.938 1 98.31 89 GLN B CA 1
ATOM 1805 C C . GLN B 1 89 ? -3.971 11.266 -10.609 1 98.31 89 GLN B C 1
ATOM 1807 O O . GLN B 1 89 ? -4.816 10.367 -10.602 1 98.31 89 GLN B O 1
ATOM 1812 N N . GLN B 1 90 ? -2.732 11.008 -10.312 1 97.88 90 GLN B N 1
ATOM 1813 C CA . GLN B 1 90 ? -2.217 9.711 -9.883 1 97.88 90 GLN B CA 1
ATOM 1814 C C . GLN B 1 90 ? -1.782 9.758 -8.422 1 97.88 90 GLN B C 1
ATOM 1816 O O . GLN B 1 90 ? -0.965 10.594 -8.031 1 97.88 90 GLN B O 1
ATOM 1821 N N . PRO B 1 91 ? -2.268 8.836 -7.609 1 98.62 91 PRO B N 1
ATOM 1822 C CA . PRO B 1 91 ? -1.953 8.891 -6.18 1 98.62 91 PRO B CA 1
ATOM 1823 C C . PRO B 1 91 ? -0.658 8.164 -5.832 1 98.62 91 PRO B C 1
ATOM 1825 O O . PRO B 1 91 ? -0.272 7.215 -6.523 1 98.62 91 PRO B O 1
ATOM 1828 N N . THR B 1 92 ? 0.032 8.617 -4.891 1 98.81 92 THR B N 1
ATOM 1829 C CA . THR B 1 92 ? 0.954 7.801 -4.113 1 98.81 92 THR B CA 1
ATOM 1830 C C . THR B 1 92 ? 0.248 7.191 -2.904 1 98.81 92 THR B C 1
ATOM 1832 O O . THR B 1 92 ? -0.236 7.914 -2.031 1 98.81 92 THR B O 1
ATOM 1835 N N . PRO B 1 93 ? 0.133 5.84 -2.834 1 98.81 93 PRO B N 1
ATOM 1836 C CA . PRO B 1 93 ? -0.421 5.246 -1.613 1 98.81 93 PRO B CA 1
ATOM 1837 C C . PRO B 1 93 ? 0.402 5.574 -0.37 1 98.81 93 PRO B C 1
ATOM 1839 O O . PRO B 1 93 ? 1.633 5.625 -0.436 1 98.81 93 PRO B O 1
ATOM 1842 N N . VAL B 1 94 ? -0.256 5.84 0.758 1 98.88 94 VAL B N 1
ATOM 1843 C CA . VAL B 1 94 ? 0.414 6.121 2.023 1 98.88 94 VAL B CA 1
ATOM 1844 C C . VAL B 1 94 ? -0.113 5.18 3.105 1 98.88 94 VAL B C 1
ATOM 1846 O O . VAL B 1 94 ? -1.19 4.602 2.961 1 98.88 94 VAL B O 1
ATOM 1849 N N . SER B 1 95 ? 0.691 4.953 4.109 1 98.5 95 SER B N 1
ATOM 1850 C CA . SER B 1 95 ? 0.286 4.281 5.34 1 98.5 95 SER B CA 1
ATOM 1851 C C . SER B 1 95 ? 0 5.285 6.453 1 98.5 95 SER B C 1
ATOM 1853 O O . SER B 1 95 ? 0.835 6.141 6.754 1 98.5 95 SER B O 1
ATOM 1855 N N . ILE B 1 96 ? -1.193 5.266 7.035 1 98.19 96 ILE B N 1
ATOM 1856 C CA . ILE B 1 96 ? -1.544 6.109 8.172 1 98.19 96 ILE B CA 1
ATOM 1857 C C . ILE B 1 96 ? -1.569 5.27 9.445 1 98.19 96 ILE B C 1
ATOM 1859 O O . ILE B 1 96 ? -2.393 4.359 9.586 1 98.19 96 ILE B O 1
ATOM 1863 N N . GLU B 1 97 ? -0.633 5.578 10.312 1 95.38 97 GLU B N 1
ATOM 1864 C CA . GLU B 1 97 ? -0.401 4.758 11.5 1 95.38 97 GLU B CA 1
ATOM 1865 C C . GLU B 1 97 ? -0.481 5.594 12.773 1 95.38 97 GLU B C 1
ATOM 1867 O O . GLU B 1 97 ? 0.041 6.711 12.82 1 95.38 97 GLU B O 1
ATOM 1872 N N . SER B 1 98 ? -1.113 5.055 13.789 1 93.94 98 SER B N 1
ATOM 1873 C CA . SER B 1 98 ? -1.211 5.746 15.07 1 93.94 98 SER B CA 1
ATOM 1874 C C . SER B 1 98 ? 0.165 5.949 15.695 1 93.94 98 SER B C 1
ATOM 1876 O O . SER B 1 98 ? 1.013 5.055 15.648 1 93.94 98 SER B O 1
ATOM 1878 N N . ALA B 1 99 ? 0.423 7.109 16.266 1 89 99 ALA B N 1
ATOM 1879 C CA . ALA B 1 99 ? 1.685 7.434 16.922 1 89 99 ALA B CA 1
ATOM 1880 C C . ALA B 1 99 ? 1.593 7.195 18.438 1 89 99 ALA B C 1
ATOM 1882 O O . ALA B 1 99 ? 2.451 7.648 19.188 1 89 99 ALA B O 1
ATOM 1883 N N . GLY B 1 100 ? 0.739 6.418 18.953 1 78.12 100 GLY B N 1
ATOM 1884 C CA . GLY B 1 100 ? 0.617 6.098 20.359 1 78.12 100 GLY B CA 1
ATOM 1885 C C . GLY B 1 100 ? -0.301 7.043 21.109 1 78.12 100 GLY B C 1
ATOM 1886 O O . GLY B 1 100 ? -1.064 6.617 21.984 1 78.12 100 GLY B O 1
ATOM 1887 N N . ASN B 1 101 ? -0.114 8.383 21 1 71.69 101 ASN B N 1
ATOM 1888 C CA . ASN B 1 101 ? -1.023 9.328 21.641 1 71.69 101 ASN B CA 1
ATOM 1889 C C . ASN B 1 101 ? -2.354 9.414 20.906 1 71.69 101 ASN B C 1
ATOM 1891 O O . ASN B 1 101 ? -2.393 9.328 19.672 1 71.69 101 ASN B O 1
ATOM 1895 N N . SER B 1 102 ? -3.297 9.516 21.672 1 72.25 102 SER B N 1
ATOM 1896 C CA . SER B 1 102 ? -4.648 9.492 21.109 1 72.25 102 SER B CA 1
ATOM 1897 C C . SER B 1 102 ? -4.832 10.586 20.062 1 72.25 102 SER B C 1
ATOM 1899 O O . SER B 1 102 ? -4.477 11.742 20.297 1 72.25 102 SER B O 1
ATOM 1901 N N . GLY B 1 103 ? -5.141 10.203 18.875 1 84.69 103 GLY B N 1
ATOM 1902 C CA . GLY B 1 103 ? -5.609 11.109 17.828 1 84.69 103 GLY B CA 1
ATOM 1903 C C . GLY B 1 103 ? -4.496 11.609 16.938 1 84.69 103 GLY B C 1
ATOM 1904 O O . GLY B 1 103 ? -4.711 12.508 16.109 1 84.69 103 GLY B O 1
ATOM 1905 N N . GLN B 1 104 ? -3.311 11.188 17.203 1 92.88 104 GLN B N 1
ATOM 1906 C CA . GLN B 1 104 ? -2.189 11.609 16.375 1 92.88 104 GLN B CA 1
ATOM 1907 C C . GLN B 1 104 ? -1.69 10.453 15.508 1 92.88 104 GLN B C 1
ATOM 1909 O O . GLN B 1 104 ? -1.618 9.312 15.961 1 92.88 104 GLN B O 1
ATOM 1914 N N . PHE B 1 105 ? -1.409 10.797 14.289 1 97.06 105 PHE B N 1
ATOM 1915 C CA . PHE B 1 105 ? -1.005 9.789 13.32 1 97.06 105 PHE B CA 1
ATOM 1916 C C . PHE B 1 105 ? 0.251 10.227 12.57 1 97.06 105 PHE B C 1
ATOM 1918 O O . PHE B 1 105 ? 0.54 11.422 12.484 1 97.06 105 PHE B O 1
ATOM 1925 N N . ARG B 1 106 ? 0.992 9.273 12.117 1 97.44 106 ARG B N 1
ATOM 1926 C CA . ARG B 1 106 ? 2.023 9.5 11.102 1 97.44 106 ARG B CA 1
ATOM 1927 C C . ARG B 1 106 ? 1.567 9 9.734 1 97.44 106 ARG B C 1
ATOM 1929 O O . ARG B 1 106 ? 0.946 7.941 9.633 1 97.44 106 ARG B O 1
ATOM 1936 N N . ILE B 1 107 ? 1.748 9.805 8.75 1 98.56 107 ILE B N 1
ATOM 1937 C CA . ILE B 1 107 ? 1.511 9.43 7.359 1 98.56 107 ILE B CA 1
ATOM 1938 C C . ILE B 1 107 ? 2.834 9.055 6.691 1 98.56 107 ILE B C 1
ATOM 1940 O O . ILE B 1 107 ? 3.721 9.898 6.543 1 98.56 107 ILE B O 1
ATOM 1944 N N . LYS B 1 108 ? 2.959 7.781 6.25 1 98.62 108 LYS B N 1
ATOM 1945 C CA . LYS B 1 108 ? 4.242 7.254 5.797 1 98.62 108 LYS B CA 1
ATOM 1946 C C . LYS B 1 108 ? 4.141 6.691 4.383 1 98.62 108 LYS B C 1
ATOM 1948 O O . LYS B 1 108 ? 3.047 6.352 3.922 1 98.62 108 LYS B O 1
ATOM 1953 N N . ILE B 1 109 ? 5.293 6.676 3.68 1 98.88 109 ILE B N 1
ATOM 1954 C CA . ILE B 1 109 ? 5.406 5.824 2.5 1 98.88 109 ILE B CA 1
ATOM 1955 C C . ILE B 1 109 ? 5.598 4.371 2.926 1 98.88 109 ILE B C 1
ATOM 1957 O O . ILE B 1 109 ? 6.531 4.051 3.664 1 98.88 109 ILE B O 1
ATOM 1961 N N . PRO B 1 110 ? 4.695 3.475 2.479 1 98.19 110 PRO B N 1
ATOM 1962 C CA . PRO B 1 110 ? 4.777 2.092 2.957 1 98.19 110 PRO B CA 1
ATOM 1963 C C . PRO B 1 110 ? 6.16 1.479 2.752 1 98.19 110 PRO B C 1
ATOM 1965 O O . PRO B 1 110 ? 6.707 1.531 1.646 1 98.19 110 PRO B O 1
ATOM 1968 N N . ASN B 1 111 ? 6.777 0.972 3.814 1 98 111 ASN B N 1
ATOM 1969 C CA . ASN B 1 111 ? 7.949 0.102 3.846 1 98 111 ASN B CA 1
ATOM 1970 C C . ASN B 1 111 ? 9.242 0.892 3.652 1 98 111 ASN B C 1
ATOM 1972 O O . ASN B 1 111 ? 10.32 0.309 3.561 1 98 111 ASN B O 1
ATOM 1976 N N . LEU B 1 112 ? 9.227 2.268 3.607 1 98.19 112 LEU B N 1
ATOM 1977 C CA . LEU B 1 112 ? 10.445 2.986 3.232 1 98.19 112 LEU B CA 1
ATOM 1978 C C . LEU B 1 112 ? 10.984 3.793 4.41 1 98.19 112 LEU B C 1
ATOM 1980 O O . LEU B 1 112 ? 12.055 4.391 4.316 1 98.19 112 LEU B O 1
ATOM 1984 N N . GLY B 1 113 ? 10.266 3.855 5.531 1 97.75 113 GLY B N 1
ATOM 1985 C CA . GLY B 1 113 ? 10.711 4.648 6.664 1 97.75 113 GLY B CA 1
ATOM 1986 C C . GLY B 1 113 ? 10.688 6.141 6.398 1 97.75 113 GLY B C 1
ATOM 1987 O O . GLY B 1 113 ? 11.484 6.891 6.969 1 97.75 113 GLY B O 1
ATOM 1988 N N . LEU B 1 114 ? 9.922 6.613 5.434 1 98.81 114 LEU B N 1
ATOM 1989 C CA . LEU B 1 114 ? 9.727 8.023 5.117 1 98.81 114 LEU B CA 1
ATOM 1990 C C . LEU B 1 114 ? 8.328 8.484 5.512 1 98.81 114 LEU B C 1
ATOM 1992 O O . LEU B 1 114 ? 7.355 7.762 5.312 1 98.81 114 LEU B O 1
ATOM 1996 N N . ALA B 1 115 ? 8.242 9.648 6.09 1 98.75 115 ALA B N 1
ATOM 1997 C CA . ALA B 1 115 ? 6.969 10.188 6.555 1 98.75 115 ALA B CA 1
ATOM 1998 C C . ALA B 1 115 ? 6.742 11.602 6.02 1 98.75 115 ALA B C 1
ATOM 2000 O O . ALA B 1 115 ? 7.699 12.32 5.715 1 98.75 115 ALA B O 1
ATOM 2001 N N . LEU B 1 116 ? 5.473 12 5.805 1 98.94 116 LEU B N 1
ATOM 2002 C CA . LEU B 1 116 ? 5.133 13.383 5.512 1 98.94 116 LEU B CA 1
ATOM 2003 C C . LEU B 1 116 ? 5.586 14.312 6.637 1 98.94 116 LEU B C 1
ATOM 2005 O O . LEU B 1 116 ? 5.23 14.102 7.797 1 98.94 116 LEU B O 1
ATOM 2009 N N . THR B 1 117 ? 6.383 15.297 6.297 1 98.88 117 THR B N 1
ATOM 2010 C CA . THR B 1 117 ? 7.035 16.188 7.254 1 98.88 117 THR B CA 1
ATOM 2011 C C . THR B 1 117 ? 6.801 17.641 6.887 1 98.88 117 THR B C 1
ATOM 2013 O O . THR B 1 117 ? 6.914 18.016 5.719 1 98.88 117 THR B O 1
ATOM 2016 N N . LEU B 1 118 ? 6.312 18.406 7.805 1 98.88 118 LEU B N 1
ATOM 2017 C CA . LEU B 1 118 ? 6.289 19.859 7.652 1 98.88 118 LEU B CA 1
ATOM 2018 C C . LEU B 1 118 ? 7.527 20.484 8.289 1 98.88 118 LEU B C 1
ATOM 2020 O O . LEU B 1 118 ? 7.625 20.578 9.508 1 98.88 118 LEU B O 1
ATOM 2024 N N . PRO B 1 119 ? 8.453 21 7.457 1 98.5 119 PRO B N 1
ATOM 2025 C CA . PRO B 1 119 ? 9.766 21.391 7.984 1 98.5 119 PRO B CA 1
ATOM 2026 C C . PRO B 1 119 ? 9.711 22.672 8.805 1 98.5 119 PRO B C 1
ATOM 2028 O O . PRO B 1 119 ? 10.594 22.906 9.633 1 98.5 119 PRO B O 1
ATOM 2031 N N . SER B 1 120 ? 8.758 23.547 8.562 1 98.06 120 SER B N 1
ATOM 2032 C CA . SER B 1 120 ? 8.672 24.844 9.219 1 98.06 120 SER B CA 1
ATOM 2033 C C . SER B 1 120 ? 7.219 25.25 9.438 1 98.06 120 SER B C 1
ATOM 2035 O O . SER B 1 120 ? 6.316 24.75 8.773 1 98.06 120 SER B O 1
ATOM 2037 N N . ASP B 1 121 ? 7.066 26.156 10.328 1 96.12 121 ASP B N 1
ATOM 2038 C CA . ASP B 1 121 ? 5.73 26.688 10.594 1 96.12 121 ASP B CA 1
ATOM 2039 C C . ASP B 1 121 ? 5.402 27.844 9.664 1 96.12 121 ASP B C 1
ATOM 2041 O O . ASP B 1 121 ? 4.301 28.406 9.711 1 96.12 121 ASP B O 1
ATOM 2045 N N . ALA B 1 122 ? 6.375 28.266 8.875 1 96.81 122 ALA B N 1
ATOM 2046 C CA . ALA B 1 122 ? 6.098 29.344 7.926 1 96.81 122 ALA B CA 1
ATOM 2047 C C . ALA B 1 122 ? 4.973 28.953 6.973 1 96.81 122 ALA B C 1
ATOM 2049 O O . ALA B 1 122 ? 4.918 27.812 6.496 1 96.81 122 ALA B O 1
ATOM 2050 N N . ASN B 1 123 ? 4.035 29.906 6.777 1 95.5 123 ASN B N 1
ATOM 2051 C CA . ASN B 1 123 ? 2.945 29.641 5.844 1 95.5 123 ASN B CA 1
ATOM 2052 C C . ASN B 1 123 ? 3.471 29.297 4.453 1 95.5 123 ASN B C 1
ATOM 2054 O O . ASN B 1 123 ? 4.426 29.906 3.975 1 95.5 123 ASN B O 1
ATOM 2058 N N . SER B 1 124 ? 2.867 28.25 3.887 1 96.94 124 SER B N 1
ATOM 2059 C CA . SER B 1 124 ? 3.143 27.828 2.518 1 96.94 124 SER B CA 1
ATOM 2060 C C . SER B 1 124 ? 4.465 27.078 2.426 1 96.94 124 SER B C 1
ATOM 2062 O O . SER B 1 124 ? 5.07 27 1.355 1 96.94 124 SER B O 1
ATOM 2064 N N . THR B 1 125 ? 4.949 26.578 3.592 1 98.56 125 THR B N 1
ATOM 2065 C CA . THR B 1 125 ? 6.098 25.672 3.562 1 98.56 125 THR B CA 1
ATOM 2066 C C . THR B 1 125 ? 5.738 24.359 2.869 1 98.56 125 THR B C 1
ATOM 2068 O O . THR B 1 125 ? 4.738 23.734 3.209 1 98.56 125 THR B O 1
ATOM 2071 N N . PRO B 1 126 ? 6.512 23.953 1.859 1 98.88 126 PRO B N 1
ATOM 2072 C CA . PRO B 1 126 ? 6.234 22.672 1.222 1 98.88 126 PRO B CA 1
ATOM 2073 C C . PRO B 1 126 ? 6.324 21.5 2.195 1 98.88 126 PRO B C 1
ATOM 2075 O O . PRO B 1 126 ? 7.207 21.469 3.059 1 98.88 126 PRO B O 1
ATOM 2078 N N . ILE B 1 127 ? 5.34 20.609 2.154 1 98.94 127 ILE B N 1
ATOM 2079 C CA . ILE B 1 127 ? 5.438 19.344 2.857 1 98.94 127 ILE B CA 1
ATOM 2080 C C . ILE B 1 127 ? 6.324 18.391 2.064 1 98.94 127 ILE B C 1
ATOM 2082 O O . ILE B 1 127 ? 6.188 18.266 0.844 1 98.94 127 ILE B O 1
ATOM 2086 N N . VAL B 1 128 ? 7.266 17.719 2.75 1 98.94 128 VAL B N 1
ATOM 2087 C CA . VAL B 1 128 ? 8.242 16.844 2.098 1 98.94 128 VAL B CA 1
ATOM 2088 C C . VAL B 1 128 ? 8.281 15.492 2.807 1 98.94 128 VAL B C 1
ATOM 2090 O O . VAL B 1 128 ? 7.715 15.336 3.889 1 98.94 128 VAL B O 1
ATOM 2093 N N . LEU B 1 129 ? 8.891 14.547 2.109 1 98.94 129 LEU B N 1
ATOM 2094 C CA . LEU B 1 129 ? 9.234 13.305 2.797 1 98.94 129 LEU B CA 1
ATOM 2095 C C . LEU B 1 129 ? 10.43 13.5 3.721 1 98.94 129 LEU B C 1
ATOM 2097 O O . LEU B 1 129 ? 11.391 14.18 3.359 1 98.94 129 LEU B O 1
ATOM 2101 N N . GLY B 1 130 ? 10.281 13 4.953 1 98.88 130 GLY B N 1
ATOM 2102 C CA . GLY B 1 130 ? 11.383 12.93 5.898 1 98.88 130 GLY B CA 1
ATOM 2103 C C . GLY B 1 130 ? 11.57 11.547 6.496 1 98.88 130 GLY B C 1
ATOM 2104 O O . GLY B 1 130 ? 10.609 10.789 6.648 1 98.88 130 GLY B O 1
ATOM 2105 N N . GLU B 1 131 ? 12.898 11.234 6.812 1 98.75 131 GLU B N 1
ATOM 2106 C CA . GLU B 1 131 ? 13.117 10 7.562 1 98.75 131 GLU B CA 1
ATOM 2107 C C . GLU B 1 131 ? 12.312 9.992 8.859 1 98.75 131 GLU B C 1
ATOM 2109 O O . GLU B 1 131 ? 12.25 11 9.562 1 98.75 131 GLU B O 1
ATOM 2114 N N . VAL B 1 132 ? 11.664 8.883 9.094 1 98.19 132 VAL B N 1
ATOM 2115 C CA . VAL B 1 132 ? 10.836 8.781 10.289 1 98.19 132 VAL B CA 1
ATOM 2116 C C . VAL B 1 132 ? 11.68 9.039 11.531 1 98.19 132 VAL B C 1
ATOM 2118 O O . VAL B 1 132 ? 12.758 8.453 11.688 1 98.19 132 VAL B O 1
ATOM 2121 N N . ASP B 1 133 ? 11.312 9.961 12.266 1 96.75 133 ASP B N 1
ATOM 2122 C CA . ASP B 1 133 ? 11.812 10.297 13.586 1 96.75 133 ASP B CA 1
ATOM 2123 C C . ASP B 1 133 ? 10.703 10.234 14.633 1 96.75 133 ASP B C 1
ATOM 2125 O O . ASP B 1 133 ? 9.852 11.125 14.703 1 96.75 133 ASP B O 1
ATOM 2129 N N . GLU B 1 134 ? 10.734 9.18 15.414 1 91.81 134 GLU B N 1
ATOM 2130 C CA . GLU B 1 134 ? 9.648 8.898 16.344 1 91.81 134 GLU B CA 1
ATOM 2131 C C . GLU B 1 134 ? 9.492 10.016 17.375 1 91.81 134 GLU B C 1
ATOM 2133 O O . GLU B 1 134 ? 8.461 10.109 18.047 1 91.81 134 GLU B O 1
ATOM 2138 N N . THR B 1 135 ? 10.461 10.852 17.5 1 92.56 135 THR B N 1
ATOM 2139 C CA . THR B 1 135 ? 10.414 11.914 18.5 1 92.56 135 THR B CA 1
ATOM 2140 C C . THR B 1 135 ? 9.969 13.227 17.859 1 92.56 135 THR B C 1
ATOM 2142 O O . THR B 1 135 ? 9.719 14.211 18.562 1 92.56 135 THR B O 1
ATOM 2145 N N . SER B 1 136 ? 9.875 13.32 16.594 1 93.81 136 SER B N 1
ATOM 2146 C CA . SER B 1 136 ? 9.586 14.562 15.891 1 93.81 136 SER B CA 1
ATOM 2147 C C . SER B 1 136 ? 8.078 14.789 15.766 1 93.81 136 SER B C 1
ATOM 2149 O O . SER B 1 136 ? 7.375 14 15.148 1 93.81 136 SER B O 1
ATOM 2151 N N . THR B 1 137 ? 7.629 15.898 16.297 1 96.25 137 THR B N 1
ATOM 2152 C CA . THR B 1 137 ? 6.199 16.188 16.281 1 96.25 137 THR B CA 1
ATOM 2153 C C . THR B 1 137 ? 5.789 16.812 14.945 1 96.25 137 THR B C 1
ATOM 2155 O O . THR B 1 137 ? 4.602 16.875 14.625 1 96.25 137 THR B O 1
ATOM 2158 N N . ASN B 1 138 ? 6.758 17.312 14.117 1 98.19 138 ASN B N 1
ATOM 2159 C CA . ASN B 1 138 ? 6.422 17.891 12.82 1 98.19 138 ASN B CA 1
ATOM 2160 C C . ASN B 1 138 ? 6.098 16.812 11.789 1 98.19 138 ASN B C 1
ATOM 2162 O O . ASN B 1 138 ? 5.836 17.109 10.625 1 98.19 138 ASN B O 1
ATOM 2166 N N . GLN B 1 139 ? 6.113 15.547 12.227 1 98.19 139 GLN B N 1
ATOM 2167 C CA . GLN B 1 139 ? 5.688 14.422 11.406 1 98.19 139 GLN B CA 1
ATOM 2168 C C . GLN B 1 139 ? 4.391 13.812 11.938 1 98.19 139 GLN B C 1
ATOM 2170 O O . GLN B 1 139 ? 3.969 12.742 11.484 1 98.19 139 GLN B O 1
ATOM 2175 N N . LEU B 1 140 ? 3.836 14.492 12.93 1 97.44 140 LEU B N 1
ATOM 2176 C CA . LEU B 1 140 ? 2.568 14.039 13.5 1 97.44 140 LEU B CA 1
ATOM 2177 C C . LEU B 1 140 ? 1.415 14.914 13.008 1 97.44 140 LEU B C 1
ATOM 2179 O O . LEU B 1 140 ? 1.56 16.125 12.891 1 97.44 140 LEU B O 1
ATOM 2183 N N . TRP B 1 141 ? 0.336 14.25 12.727 1 97.62 141 TRP B N 1
ATOM 2184 C CA . TRP B 1 141 ? -0.832 14.898 12.141 1 97.62 141 TRP B CA 1
ATOM 2185 C C . TRP B 1 141 ? -2.102 14.531 12.898 1 97.62 141 TRP B C 1
ATOM 2187 O O . TRP B 1 141 ? -2.285 13.367 13.281 1 97.62 141 TRP B O 1
ATOM 2197 N N . ALA B 1 142 ? -2.934 15.477 13.109 1 96 142 ALA B N 1
ATOM 2198 C CA . ALA B 1 142 ? -4.266 15.281 13.672 1 96 142 ALA B CA 1
ATOM 2199 C C . ALA B 1 142 ? -5.332 15.312 12.586 1 96 142 ALA B C 1
ATOM 2201 O O . ALA B 1 142 ? -5.273 16.125 11.672 1 96 142 ALA B O 1
ATOM 2202 N N . PHE B 1 143 ? -6.238 14.367 12.641 1 95.5 143 PHE B N 1
ATOM 2203 C CA . PHE B 1 143 ? -7.336 14.258 11.688 1 95.5 143 PHE B CA 1
ATOM 2204 C C . PHE B 1 143 ? -8.648 14.703 12.32 1 95.5 143 PHE B C 1
ATOM 2206 O O . PHE B 1 143 ? -9.07 14.156 13.344 1 95.5 143 PHE B O 1
ATOM 2213 N N . GLU B 1 144 ? -9.242 15.711 11.758 1 93.56 144 GLU B N 1
ATOM 2214 C CA . GLU B 1 144 ? -10.562 16.172 12.172 1 93.56 144 GLU B CA 1
ATOM 2215 C C . GLU B 1 144 ? -11.594 15.969 11.07 1 93.56 144 GLU B C 1
ATOM 2217 O O . GLU B 1 144 ? -11.531 16.609 10.016 1 93.56 144 GLU B O 1
ATOM 2222 N N . SER B 1 145 ? -12.562 15.016 11.305 1 94.12 145 SER B N 1
ATOM 2223 C CA . SER B 1 145 ? -13.578 14.734 10.297 1 94.12 145 SER B CA 1
ATOM 2224 C C . SER B 1 145 ? -14.359 15.992 9.922 1 94.12 145 SER B C 1
ATOM 2226 O O . SER B 1 145 ? -14.695 16.797 10.797 1 94.12 145 SER B O 1
ATOM 2228 N N . VAL B 1 146 ? -14.477 16.219 8.609 1 90.06 146 VAL B N 1
ATOM 2229 C CA . VAL B 1 146 ? -15.266 17.328 8.094 1 90.06 146 VAL B CA 1
ATOM 2230 C C . VAL B 1 146 ? -16.719 16.891 7.906 1 90.06 146 VAL B C 1
ATOM 2232 O O . VAL B 1 146 ? -16.984 15.82 7.34 1 90.06 146 VAL B O 1
ATOM 2235 N N . SER B 1 147 ? -17.625 16.953 8.867 1 70 147 SER B N 1
ATOM 2236 C CA . SER B 1 147 ? -19.047 16.641 8.758 1 70 147 SER B CA 1
ATOM 2237 C C . SER B 1 147 ? -19.672 17.344 7.555 1 70 147 SER B C 1
ATOM 2239 O O . SER B 1 147 ? -19.266 18.453 7.188 1 70 147 SER B O 1
ATOM 2241 N N . ALA B 1 148 ? -20.094 16.484 6.445 1 52.31 148 ALA B N 1
ATOM 2242 C CA . ALA B 1 148 ? -20.953 17.156 5.477 1 52.31 148 ALA B CA 1
ATOM 2243 C C . ALA B 1 148 ? -21.812 18.219 6.156 1 52.31 148 ALA B C 1
ATOM 2245 O O . ALA B 1 148 ? -22.531 17.922 7.125 1 52.31 148 ALA B O 1
ATOM 2246 N N . VAL B 1 149 ? -21.266 19.5 6.18 1 40.38 149 VAL B N 1
ATOM 2247 C CA . VAL B 1 149 ? -22.297 20.484 6.523 1 40.38 149 VAL B CA 1
ATOM 2248 C C . VAL B 1 149 ? -23.438 20.391 5.516 1 40.38 149 VAL B C 1
ATOM 2250 O O . VAL B 1 149 ? -23.203 20.141 4.328 1 40.38 149 VAL B O 1
#

Secondary structure (DSSP, 8-state):
-PPPSEEEEEEESSSTTEEEEEGGG--STTPBEEEEE--STTT--GGGEEEEEE-TTSSEEEEEESSS-PEEEEGGG--STTPBEEEESS---EEEEE-SSTTEEEEEETTTTEEEE---SSTTEEPEEEE--TT-GGG-EEEEE----/-PPPSEEEEEEESSSTTEEEEEGGG--STTPBEEEEE--STTT--GGGEEEEEE-TTSSEEEEEESSS-PEEEEGGG--STTPBEEEESSPPPEEEEE-SSTTEEEEEETTTTEEEE---SSTTEEPEEEE--TT-GGG-EEEEE----

Solvent-accessible surface area (backbone atoms only — not comparable to full-atom values): 15097 Å² total; per-residue (Å²): 113,67,79,77,66,48,39,24,32,40,28,37,64,63,33,88,61,25,22,52,25,41,53,88,45,50,73,49,74,65,31,48,24,17,31,26,61,74,77,41,89,91,66,40,50,41,25,31,23,32,35,37,48,62,28,85,88,52,44,40,29,40,45,27,25,64,30,40,79,27,15,44,18,47,50,92,70,45,94,47,72,66,30,43,33,11,28,19,92,54,55,44,67,29,25,45,39,57,65,80,53,89,70,32,26,32,45,26,44,57,84,65,59,30,21,50,24,49,88,56,79,54,76,64,30,60,26,19,29,28,68,66,48,97,83,48,45,43,38,26,32,32,72,41,76,53,68,86,123,113,67,80,77,67,46,40,24,32,40,30,37,63,64,30,86,61,25,23,51,24,41,53,86,46,50,72,51,74,66,30,48,24,17,30,27,59,73,78,41,88,91,66,38,50,42,25,31,23,31,35,38,47,61,28,84,87,52,47,40,28,40,44,27,25,65,31,40,79,26,15,45,17,47,50,92,70,47,92,48,74,64,30,43,33,14,26,19,94,54,56,44,67,30,27,46,40,57,65,81,54,89,69,31,26,32,46,24,44,57,83,65,59,29,20,52,24,48,85,55,79,53,76,63,33,61,27,20,30,27,66,68,49,96,82,46,45,43,38,26,32,31,73,42,75,52,69,87,120

GO terms:
  GO:0042803 protein homodimerization activity (F, IDA)

Radius of gyration: 20.74 Å; Cα contacts (8 Å, |Δi|>4): 846; chains: 2; bounding box: 37×60×44 Å

Nearest PDB structures (foldseek):
  3nbd-assembly1_B  TM=9.864E-01  e=5.522E-24  Clitocybe nebularis
  6tsn-assembly1_AAA-2  TM=9.022E-01  e=2.853E-07  Marasmius oreades
  6tsm-assembly1_AAA-2  TM=9.025E-01  e=5.693E-07  Marasmius oreades
  6tsr-assembly1_AAA-2  TM=9.018E-01  e=6.332E-07  Marasmius oreades
  6tsl-assembly1_AAA-2  TM=8.998E-01  e=7.426E-07  Marasmius oreades

Organism: Clitocybe nebularis (NCBI:txid117024)

InterPro domains:
  IPR000772 Ricin B, lectin domain [PF14200] (5-85)
  IPR035992 Ricin B-like lectins [SSF50370] (4-144)

Sequence (298 aa):
MSITPGTYNITNVAYTNRLIDLTGSNPAENTLIIGHHLNKTPSGYGNQQWTLVQLPHTTIYTMQAVNPQSYVRVRDDNLVDGAALVGSQQPTPVSIESAGNSGQFRIKIPNLGLALTLPSDANSTPIVLGEVDETSTNQLWAFESVSAVMSITPGTYNITNVAYTNRLIDLTGSNPAENTLIIGHHLNKTPSGYGNQQWTLVQLPHTTIYTMQAVNPQSYVRVRDDNLVDGAALV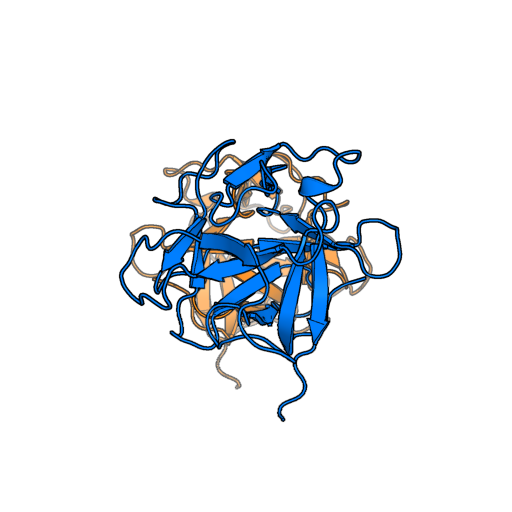GSQQPTPVSIESAGNSGQFRIKIPNLGLALTLPSDANSTPIVLGEVDETSTNQLWAFESVSAV